Protein AF-0000000081659478 (afdb_homodimer)

Organism: Saccoglossus kowalevskii (NCBI:txid10224)

Radius of gyration: 20.83 Å; Cα contacts (8 Å, |Δi|>4): 575; chains: 2; bounding box: 52×58×47 Å

Nearest PDB structures (foldseek):
  4gzu-assembly2_B  TM=8.396E-01  e=1.305E-04  Mus musculus
  2dhj-assembly1_A  TM=7.326E-01  e=4.618E-05  Homo sapiens
  1rj2-assembly2_D  TM=6.449E-01  e=5.182E-05  Mus musculus
  2w2w-assembly11_K  TM=7.747E-01  e=3.687E-04  Homo sapiens
  1zc3-assembly2_B  TM=6.890E-01  e=1.104E-03  Rattus norvegicus

pLDDT: mean 83.47, std 17.73, range [28.27, 98.31]

Foldseek 3Di:
DDDPVVVVFVQQPPAAPDKDKKFKDDFPPPPVRGTAIWIWGHGAQKIFTAHADPVRHGPSPTTPDIDGLEPWDWADDPPDPDPLKIWTADPVGIMIIHAPDVVRSVVVSVCSVCRHPVNVVVVVVVVQVVVCVVVVDRCCPPPVVVVVVVVVVVVVVVVVVVD/DDDPVVVVFVQQPPAAPDKDKKFKDDFPPPPVRGTAIWIWGHGAQKIFTAHADPVRHGPSPTTPDIDGLEPWDWADDPPDPDPLKIWTADPVGIMIIHAPDVVRSVVVSVCSVCRHPVNVVVVVVVVQVVVCVVVVDRCCPPPVVVVVVVVVVVVVVVVVVVD

Sequence (326 aa):
MRYNEKELIRLAYQPPEIEGRLLHKQPGSKLREGYRERWCRLRGNFLFYFKTNELGKCNRLEPIGALLMERCRVQHEPRADKPFVFSVAYQDGKHYFVGASDQHCELWVKALRQASFESLRARFLLLQAKLKKLTGSDPLQCEEIQKIQKKHMEREKLLGADSMRYNEKELIRLAYQPPEIEGRLLHKQPGSKLREGYRERWCRLRGNFLFYFKTNELGKCNRLEPIGALLMERCRVQHEPRADKPFVFSVAYQDGKHYFVGASDQHCELWVKALRQASFESLRARFLLLQAKLKKLTGSDPLQCEEIQKIQKKHMEREKLLGADS

InterPro domains:
  IPR001849 Pleckstrin homology domain [PF00169] (17-116)
  IPR001849 Pleckstrin homology domain [PS50003] (15-117)
  IPR001849 Pleckstrin homology domain [SM00233] (16-119)
  IPR011993 PH-like domain superfamily [G3DSA:2.30.29.30] (13-124)
  IPR045188 PH domain 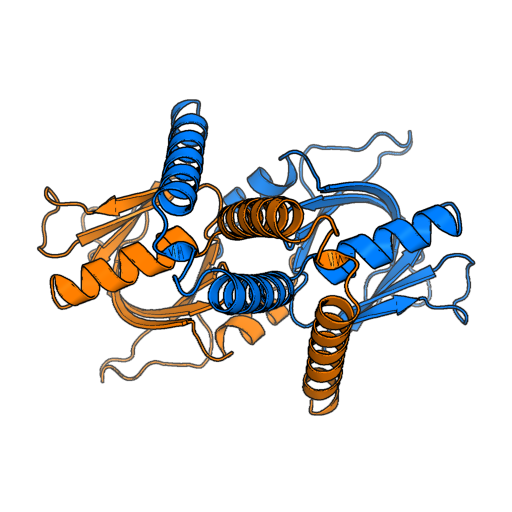containing protein Boi1/Boi2-like [PTHR22902] (2-121)

Solvent-accessible surface area (backbone atoms only — not comparable to full-atom values): 17495 Å² total; per-residue (Å²): 106,48,57,58,56,66,57,54,54,56,48,67,71,42,87,50,82,47,70,46,71,30,31,40,29,62,54,82,51,51,91,81,56,63,69,38,66,25,38,34,35,32,38,71,40,31,41,30,32,20,49,42,44,95,83,66,46,65,48,78,81,58,54,50,26,39,41,68,39,58,78,52,46,70,44,78,32,86,87,47,99,51,73,40,28,33,34,48,31,46,86,91,39,44,34,39,35,30,35,91,37,63,67,51,29,49,53,50,52,54,52,54,65,59,22,18,59,64,55,45,49,52,50,36,51,52,50,44,50,51,43,19,69,73,67,73,45,66,56,79,78,32,68,62,50,51,46,51,50,49,48,52,50,48,50,32,52,52,62,49,61,76,101,106,49,58,59,57,67,57,52,53,55,48,65,70,43,86,50,83,46,68,48,72,30,32,41,28,61,53,83,51,51,91,82,57,62,70,38,65,24,38,34,35,32,36,72,40,30,40,29,32,21,49,43,44,96,84,65,47,63,47,79,80,58,54,51,25,40,41,67,41,58,76,49,45,68,44,78,31,87,86,47,99,50,74,40,26,31,33,46,32,47,84,92,40,43,34,38,36,30,33,91,38,63,68,51,28,49,52,51,51,55,51,55,65,59,22,17,58,64,54,46,50,51,47,35,52,52,50,45,50,50,43,18,69,72,68,73,46,64,56,79,77,33,68,63,50,53,46,52,49,47,47,51,50,47,49,36,51,52,61,53,61,75,100

Structure (mmCIF, N/CA/C/O backbone):
data_AF-0000000081659478-model_v1
#
loop_
_entity.id
_entity.type
_entity.pdbx_description
1 polymer 'Pleckstrin homology domain-containing family J member 1-like'
#
loop_
_atom_site.group_PDB
_atom_site.id
_atom_site.type_symbol
_atom_site.label_atom_id
_atom_site.label_alt_id
_atom_site.label_comp_id
_atom_s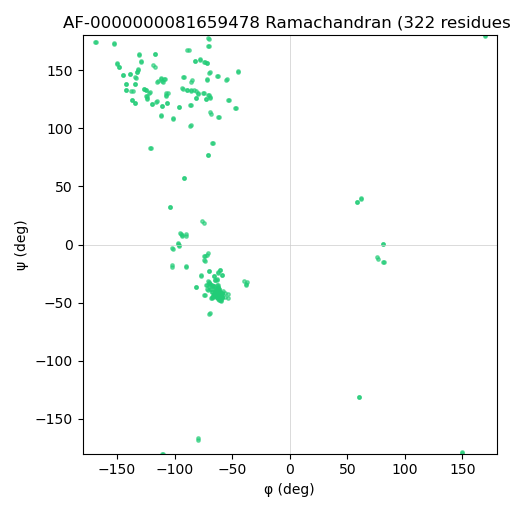ite.label_asym_id
_atom_site.label_entity_id
_atom_site.label_seq_id
_atom_site.pdbx_PDB_ins_code
_atom_site.Cartn_x
_atom_site.Cartn_y
_atom_site.Cartn_z
_atom_site.occupancy
_atom_site.B_iso_or_equiv
_atom_site.auth_seq_id
_atom_site.auth_comp_id
_atom_site.auth_asym_id
_atom_site.auth_atom_id
_atom_site.pdbx_PDB_model_num
ATOM 1 N N . MET A 1 1 ? 15.359 7.613 -2.162 1 86.06 1 MET A N 1
ATOM 2 C CA . MET A 1 1 ? 14.094 7.934 -1.495 1 86.06 1 MET A CA 1
ATOM 3 C C . MET A 1 1 ? 14.016 7.254 -0.134 1 86.06 1 MET A C 1
ATOM 5 O O . MET A 1 1 ? 14.289 6.059 -0.015 1 86.06 1 MET A O 1
ATOM 9 N N . ARG A 1 2 ? 13.852 8.062 0.867 1 89 2 ARG A N 1
ATOM 10 C CA . ARG A 1 2 ? 13.68 7.52 2.209 1 89 2 ARG A CA 1
ATOM 11 C C . ARG A 1 2 ? 12.336 6.801 2.334 1 89 2 ARG A C 1
ATOM 13 O O . ARG A 1 2 ? 11.312 7.293 1.846 1 89 2 ARG A O 1
ATOM 20 N N . TYR A 1 3 ? 12.367 5.547 2.789 1 88.69 3 TYR A N 1
ATOM 21 C CA . TYR A 1 3 ? 11.18 4.711 2.924 1 88.69 3 TYR A CA 1
ATOM 22 C C . TYR A 1 3 ? 11.203 3.932 4.234 1 88.69 3 TYR A C 1
ATOM 24 O O . TYR A 1 3 ? 12.258 3.434 4.648 1 88.69 3 TYR A O 1
ATOM 32 N N . ASN A 1 4 ? 10.133 3.975 4.898 1 89.56 4 ASN A N 1
ATOM 33 C CA . ASN A 1 4 ? 10.086 3.24 6.156 1 89.56 4 ASN A CA 1
ATOM 34 C C . ASN A 1 4 ? 10.047 1.731 5.926 1 89.56 4 ASN A C 1
ATOM 36 O O . ASN A 1 4 ? 9.047 1.08 6.23 1 89.56 4 ASN A O 1
ATOM 40 N N . GLU A 1 5 ? 11.18 1.181 5.609 1 88.94 5 GLU A N 1
ATOM 41 C CA . GLU A 1 5 ? 11.328 -0.226 5.246 1 88.94 5 GLU A CA 1
ATOM 42 C C . GLU A 1 5 ? 10.992 -1.138 6.422 1 88.94 5 GLU A C 1
ATOM 44 O O . GLU A 1 5 ? 10.484 -2.244 6.23 1 88.94 5 GLU A O 1
ATOM 49 N N . LYS A 1 6 ? 11.234 -0.644 7.57 1 90.31 6 LYS A N 1
ATOM 50 C CA . LYS A 1 6 ? 10.938 -1.449 8.75 1 90.31 6 LYS A CA 1
ATOM 51 C C . LYS A 1 6 ? 9.445 -1.757 8.844 1 90.31 6 LYS A C 1
ATOM 53 O O . LYS A 1 6 ? 9.062 -2.857 9.25 1 90.31 6 LYS A O 1
ATOM 58 N N . GLU A 1 7 ? 8.648 -0.814 8.461 1 90.25 7 GLU A N 1
ATOM 59 C CA . GLU A 1 7 ? 7.203 -1.025 8.477 1 90.25 7 GLU A CA 1
ATOM 60 C C . GLU A 1 7 ? 6.785 -2.066 7.441 1 90.25 7 GLU A C 1
ATOM 62 O O . GLU A 1 7 ? 5.852 -2.838 7.668 1 90.25 7 GLU A O 1
ATOM 67 N N . LEU A 1 8 ? 7.488 -2.055 6.355 1 91.44 8 LEU A N 1
ATOM 68 C CA . LEU A 1 8 ? 7.215 -3.049 5.324 1 91.44 8 LEU A CA 1
ATOM 69 C C . LEU A 1 8 ? 7.539 -4.453 5.824 1 91.44 8 LEU A C 1
ATOM 71 O O . LEU A 1 8 ? 6.781 -5.395 5.574 1 91.44 8 LEU A O 1
ATOM 75 N N . ILE A 1 9 ? 8.625 -4.496 6.492 1 92.38 9 ILE A N 1
ATOM 76 C CA . ILE A 1 9 ? 9.039 -5.785 7.027 1 92.38 9 ILE A CA 1
ATOM 77 C C . ILE A 1 9 ? 8.016 -6.27 8.055 1 92.38 9 ILE A C 1
ATOM 79 O O . ILE A 1 9 ? 7.648 -7.445 8.07 1 92.38 9 ILE A O 1
ATOM 83 N N . ARG A 1 10 ? 7.586 -5.367 8.859 1 92.69 10 ARG A N 1
ATOM 84 C CA . ARG A 1 10 ? 6.574 -5.723 9.844 1 92.69 10 ARG A CA 1
ATOM 85 C C . ARG A 1 10 ? 5.289 -6.195 9.172 1 92.69 10 ARG A C 1
ATOM 87 O O . ARG A 1 10 ? 4.621 -7.105 9.672 1 92.69 10 ARG A O 1
ATOM 94 N N . LEU A 1 11 ? 4.977 -5.57 8.117 1 93.12 11 LEU A N 1
ATOM 95 C CA . LEU A 1 11 ? 3.793 -5.965 7.359 1 93.12 11 LEU A CA 1
ATOM 96 C C . LEU A 1 11 ? 3.945 -7.379 6.816 1 93.12 11 LEU A C 1
ATOM 98 O O . LEU A 1 11 ? 2.982 -8.148 6.801 1 93.12 11 LEU A O 1
ATOM 102 N N . ALA A 1 12 ? 5.141 -7.707 6.395 1 93.94 12 ALA A N 1
ATOM 103 C CA . ALA A 1 12 ? 5.43 -9.008 5.793 1 93.94 12 ALA A CA 1
ATOM 104 C C . ALA A 1 12 ? 5.148 -10.141 6.773 1 93.94 12 ALA A C 1
ATOM 106 O O . ALA A 1 12 ? 4.871 -11.266 6.363 1 93.94 12 ALA A O 1
ATOM 107 N N . TYR A 1 13 ? 5.141 -9.82 8.031 1 92.94 13 TYR A N 1
ATOM 108 C CA . TYR A 1 13 ? 5 -10.875 9.039 1 92.94 13 TYR A CA 1
ATOM 109 C C . TYR A 1 13 ? 3.578 -10.922 9.578 1 92.94 13 TYR A C 1
ATOM 111 O O . TYR A 1 13 ? 3.258 -11.766 10.422 1 92.94 13 TYR A O 1
ATOM 119 N N . GLN A 1 14 ? 2.803 -10.008 9.117 1 91.56 14 GLN A N 1
ATOM 120 C CA . GLN A 1 14 ? 1.387 -10.078 9.461 1 91.56 14 GLN A CA 1
ATOM 121 C C . GLN A 1 14 ? 0.7 -11.219 8.719 1 91.56 14 GLN A C 1
ATOM 123 O O . GLN A 1 14 ? 1.198 -11.695 7.699 1 91.56 14 GLN A O 1
ATOM 128 N N . PRO A 1 15 ? -0.397 -11.711 9.25 1 93.56 15 PRO A N 1
ATOM 129 C CA . PRO A 1 15 ? -1.118 -12.781 8.555 1 93.56 15 PRO A CA 1
ATOM 130 C C . PRO A 1 15 ? -1.45 -12.438 7.109 1 93.56 15 PRO A C 1
ATOM 132 O O . PRO A 1 15 ? -2.088 -11.414 6.844 1 93.56 15 PRO A O 1
ATOM 135 N N . PRO A 1 16 ? -1.026 -13.258 6.242 1 95.56 16 PRO A N 1
ATOM 136 C CA . PRO A 1 16 ? -1.198 -12.953 4.82 1 95.56 16 PRO A CA 1
ATOM 137 C C . PRO A 1 16 ? -2.584 -13.32 4.301 1 95.56 16 PRO A C 1
ATOM 139 O O . PRO A 1 16 ? -3.305 -14.086 4.945 1 95.56 16 PRO A O 1
ATOM 142 N N . GLU A 1 17 ? -2.961 -12.695 3.23 1 94.38 17 GLU A N 1
ATOM 143 C CA . GLU A 1 17 ? -4.148 -13.125 2.5 1 94.38 17 GLU A CA 1
ATOM 144 C C . GLU A 1 17 ? -3.941 -14.492 1.866 1 94.38 17 GLU A C 1
ATOM 146 O O . GLU A 1 17 ? -4.848 -15.328 1.867 1 94.38 17 GLU A O 1
ATOM 151 N N . ILE A 1 18 ? -2.824 -14.672 1.257 1 96.94 18 ILE A N 1
ATOM 152 C CA . ILE A 1 18 ? -2.395 -15.945 0.688 1 96.94 18 ILE A CA 1
ATOM 153 C C . ILE A 1 18 ? -0.884 -16.094 0.847 1 96.94 18 ILE A C 1
ATOM 155 O O . ILE A 1 18 ? -0.15 -15.109 0.841 1 96.94 18 ILE A O 1
ATOM 159 N N . GLU A 1 19 ? -0.45 -17.297 1.053 1 96.56 19 GLU A N 1
ATOM 160 C CA . GLU A 1 19 ? 0.982 -17.562 1.116 1 96.56 19 GLU A CA 1
ATOM 161 C C . GLU A 1 19 ? 1.298 -18.969 0.598 1 96.56 19 GLU A C 1
ATOM 163 O O . GLU A 1 19 ? 0.425 -19.844 0.57 1 96.56 19 GLU A O 1
ATOM 168 N N . GLY A 1 20 ? 2.473 -19.094 0.101 1 95.44 20 GLY A N 1
ATOM 169 C CA . GLY A 1 20 ? 2.887 -20.391 -0.398 1 95.44 20 GLY A CA 1
ATOM 170 C C . GLY A 1 20 ? 4.184 -20.344 -1.18 1 95.44 20 GLY A C 1
ATOM 171 O O . GLY A 1 20 ? 4.766 -19.281 -1.366 1 95.44 20 GLY A O 1
ATOM 172 N N . ARG A 1 21 ? 4.566 -21.531 -1.637 1 94.88 21 ARG A N 1
ATOM 173 C CA . ARG A 1 21 ? 5.801 -21.703 -2.395 1 94.88 21 ARG A CA 1
ATOM 174 C C . ARG A 1 21 ? 5.574 -21.422 -3.877 1 94.88 21 ARG A C 1
ATOM 176 O O . ARG A 1 21 ? 4.617 -21.938 -4.469 1 94.88 21 ARG A O 1
ATOM 183 N N . LEU A 1 22 ? 6.453 -20.641 -4.43 1 96.75 22 LEU A N 1
ATOM 184 C CA . LEU A 1 22 ? 6.449 -20.375 -5.863 1 96.75 22 LEU A CA 1
ATOM 185 C C . LEU A 1 22 ? 7.867 -20.375 -6.422 1 96.75 22 LEU A C 1
ATOM 187 O O . LEU A 1 22 ? 8.812 -20.016 -5.715 1 96.75 22 LEU A O 1
ATOM 191 N N . LEU A 1 23 ? 7.992 -20.797 -7.602 1 95.94 23 LEU A N 1
ATOM 192 C CA . LEU A 1 23 ? 9.219 -20.5 -8.328 1 95.94 23 LEU A CA 1
ATOM 193 C C . LEU A 1 23 ? 9.195 -19.078 -8.891 1 95.94 23 LEU A C 1
ATOM 195 O O . LEU A 1 23 ? 8.188 -18.656 -9.469 1 95.94 23 LEU A O 1
ATOM 199 N N . HIS A 1 24 ? 10.219 -18.344 -8.641 1 96.12 24 HIS A N 1
ATOM 200 C CA . HIS A 1 24 ? 10.258 -16.938 -8.984 1 96.12 24 HIS A CA 1
ATOM 201 C C . HIS A 1 24 ? 11.453 -16.609 -9.875 1 96.12 24 HIS A C 1
ATOM 203 O O . HIS A 1 24 ? 12.578 -17 -9.57 1 96.12 24 HIS A O 1
ATOM 209 N N . LYS A 1 25 ? 11.148 -15.961 -10.992 1 95 25 LYS A N 1
ATOM 210 C CA . LYS A 1 25 ? 12.188 -15.469 -11.891 1 95 25 LYS A CA 1
ATOM 211 C C . LYS A 1 25 ? 12.109 -13.945 -12.031 1 95 25 LYS A C 1
ATOM 213 O O . LYS A 1 25 ? 11.07 -13.406 -12.414 1 95 25 LYS A O 1
ATOM 218 N N . GLN A 1 26 ? 13.156 -13.219 -11.695 1 91.12 26 GLN A N 1
ATOM 219 C CA . GLN A 1 26 ? 13.219 -11.758 -11.719 1 91.12 26 GLN A CA 1
ATOM 220 C C . GLN A 1 26 ? 13.422 -11.242 -13.141 1 91.12 26 GLN A C 1
ATOM 222 O O . GLN A 1 26 ? 13.906 -11.969 -14.008 1 91.12 26 GLN A O 1
ATOM 227 N N . PRO A 1 27 ? 13.039 -9.961 -13.25 1 87.94 27 PRO A N 1
ATOM 228 C CA . PRO A 1 27 ? 13.281 -9.352 -14.562 1 87.94 27 PRO A CA 1
ATOM 229 C C . PRO A 1 27 ? 14.766 -9.289 -14.922 1 87.94 27 PRO A C 1
ATOM 231 O O . PRO A 1 27 ? 15.602 -9.023 -14.055 1 87.94 27 PRO A O 1
ATOM 234 N N . GLY A 1 28 ? 15.047 -9.445 -16.156 1 78.12 28 GLY A N 1
ATOM 235 C CA . GLY A 1 28 ? 16.406 -9.289 -16.641 1 78.12 28 GLY A CA 1
ATOM 236 C C . GLY A 1 28 ? 17.297 -10.477 -16.328 1 78.12 28 GLY A C 1
ATOM 237 O O . GLY A 1 28 ? 18.5 -10.422 -16.531 1 78.12 28 GLY A O 1
ATOM 238 N N . SER A 1 29 ? 16.812 -11.32 -15.484 1 72.44 29 SER A N 1
ATOM 239 C CA . SER A 1 29 ? 17.625 -12.484 -15.164 1 72.44 29 SER A CA 1
ATOM 240 C C . SER A 1 29 ? 18.172 -13.141 -16.422 1 72.44 29 SER A C 1
ATOM 242 O O . SER A 1 29 ? 17.484 -13.234 -17.438 1 72.44 29 SER A O 1
ATOM 244 N N . LYS A 1 30 ? 19.609 -13.07 -16.406 1 59.47 30 LYS A N 1
ATOM 245 C CA . LYS A 1 30 ? 20.297 -13.703 -17.531 1 59.47 30 LYS A CA 1
ATOM 246 C C . LYS A 1 30 ? 19.703 -15.078 -17.828 1 59.47 30 LYS A C 1
ATOM 248 O O . LYS A 1 30 ? 19.109 -15.711 -16.953 1 59.47 30 LYS A O 1
ATOM 253 N N . LEU A 1 31 ? 19.797 -15.383 -19.109 1 52.47 31 LEU A N 1
ATOM 254 C CA . LEU A 1 31 ? 19.328 -16.641 -19.703 1 52.47 31 LEU A CA 1
ATOM 255 C C . LEU A 1 31 ? 19.609 -17.797 -18.75 1 52.47 31 LEU A C 1
ATOM 257 O O . LEU A 1 31 ? 18.781 -18.719 -18.641 1 52.47 31 LEU A O 1
ATOM 261 N N . ARG A 1 32 ? 20.703 -17.656 -18.078 1 53.34 32 ARG A N 1
ATOM 262 C CA . ARG A 1 32 ? 21.125 -18.828 -17.328 1 53.34 32 ARG A CA 1
ATOM 263 C C . ARG A 1 32 ? 20.531 -18.812 -15.914 1 53.34 32 ARG A C 1
ATOM 265 O O . ARG A 1 32 ? 20.516 -19.844 -15.234 1 53.34 32 ARG A O 1
ATOM 272 N N . GLU A 1 33 ? 20.109 -17.594 -15.5 1 64.75 33 GLU A N 1
ATOM 273 C CA . GLU A 1 33 ? 19.562 -17.531 -14.141 1 64.75 33 GLU A CA 1
ATOM 274 C C . GLU A 1 33 ? 18.078 -17.875 -14.117 1 64.75 33 GLU A C 1
ATOM 276 O O . GLU A 1 33 ? 17.281 -17.281 -14.844 1 64.75 33 GLU A O 1
ATOM 281 N N . GLY A 1 34 ? 17.719 -19.156 -13.672 1 81.38 34 GLY A N 1
ATOM 282 C CA . GLY A 1 34 ? 16.438 -19.844 -13.695 1 81.38 34 GLY A CA 1
ATOM 283 C C . GLY A 1 34 ? 15.5 -19.422 -12.578 1 81.38 34 GLY A C 1
ATOM 284 O O . GLY A 1 34 ? 15.68 -18.344 -11.992 1 81.38 34 GLY A O 1
ATOM 285 N N . TYR A 1 35 ? 14.539 -20.141 -12.453 1 91.75 35 TYR A N 1
ATOM 286 C CA . TYR A 1 35 ? 13.531 -20.047 -11.406 1 91.75 35 TYR A CA 1
ATOM 287 C C . TYR A 1 35 ? 14.109 -20.453 -10.055 1 91.75 35 TYR A C 1
ATOM 289 O O . TYR A 1 35 ? 14.867 -21.406 -9.961 1 91.75 35 TYR A O 1
ATOM 297 N N . ARG A 1 36 ? 13.898 -19.578 -9.094 1 91.88 36 ARG A N 1
ATOM 298 C CA . ARG A 1 36 ? 14.273 -19.891 -7.719 1 91.88 36 ARG A CA 1
ATOM 299 C C . ARG A 1 36 ? 13.039 -20.062 -6.844 1 91.88 36 ARG A C 1
ATOM 301 O O . ARG A 1 36 ? 12.07 -19.297 -6.965 1 91.88 36 ARG A O 1
ATOM 308 N N . GLU A 1 37 ? 13.156 -20.984 -5.977 1 93.81 37 GLU A N 1
ATOM 309 C CA . GLU A 1 37 ? 12.039 -21.219 -5.066 1 93.81 37 GLU A CA 1
ATOM 310 C C . GLU A 1 37 ? 11.961 -20.125 -3.998 1 93.81 37 GLU A C 1
ATOM 312 O O . GLU A 1 37 ? 12.961 -19.844 -3.334 1 93.81 37 GLU A O 1
ATOM 317 N N . ARG A 1 38 ? 10.82 -19.609 -3.85 1 94.75 38 ARG A N 1
ATOM 318 C CA . ARG A 1 38 ? 10.57 -18.562 -2.863 1 94.75 38 ARG A CA 1
ATOM 319 C C . ARG A 1 38 ? 9.297 -18.844 -2.074 1 94.75 38 ARG A C 1
ATOM 321 O O . ARG A 1 38 ? 8.352 -19.438 -2.602 1 94.75 38 ARG A O 1
ATOM 328 N N . TRP A 1 39 ? 9.344 -18.5 -0.859 1 95.62 39 TRP A N 1
ATOM 329 C CA . TRP A 1 39 ? 8.109 -18.422 -0.098 1 95.62 39 TRP A CA 1
ATOM 330 C C . TRP A 1 39 ? 7.461 -17.047 -0.256 1 95.62 39 TRP A C 1
ATOM 332 O O . TRP A 1 39 ? 8.07 -16.031 0.073 1 95.62 39 TRP A O 1
ATOM 342 N N . CYS A 1 40 ? 6.277 -17.047 -0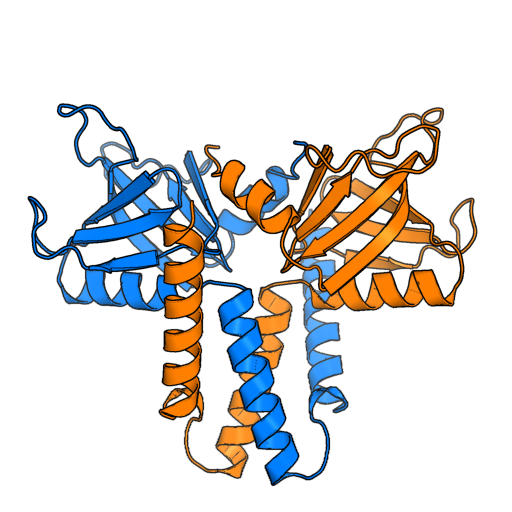.765 1 97.12 40 CYS A N 1
ATOM 343 C CA . CYS A 1 40 ? 5.609 -15.797 -1.093 1 97.12 40 CYS A CA 1
ATOM 344 C C . CYS A 1 40 ? 4.434 -15.547 -0.155 1 97.12 40 CYS A C 1
ATOM 346 O O . CYS A 1 40 ? 3.705 -16.469 0.197 1 97.12 40 CYS A O 1
ATOM 348 N N . ARG A 1 41 ? 4.297 -14.273 0.221 1 96.94 41 ARG A N 1
ATOM 349 C CA . ARG A 1 41 ? 3.221 -13.828 1.101 1 96.94 41 ARG A CA 1
ATOM 350 C C . ARG A 1 41 ? 2.57 -12.555 0.575 1 96.94 41 ARG A C 1
ATOM 352 O O . ARG A 1 41 ? 3.25 -11.547 0.36 1 96.94 41 ARG A O 1
ATOM 359 N N . LEU A 1 42 ? 1.325 -12.695 0.371 1 97.94 42 LEU A N 1
ATOM 360 C CA . LEU A 1 42 ? 0.573 -11.516 -0.036 1 97.94 42 LEU A CA 1
ATOM 361 C C . LEU A 1 42 ? -0.103 -10.859 1.165 1 97.94 42 LEU A C 1
ATOM 363 O O . LEU A 1 42 ? -0.902 -11.5 1.855 1 97.94 42 LEU A O 1
ATOM 367 N N . ARG A 1 43 ? 0.258 -9.633 1.432 1 96.06 43 ARG A N 1
ATOM 368 C CA . ARG A 1 43 ? -0.357 -8.844 2.494 1 96.06 43 ARG A CA 1
ATOM 369 C C . ARG A 1 43 ? -0.617 -7.414 2.031 1 96.06 43 ARG A C 1
ATOM 371 O O . ARG A 1 43 ? 0.316 -6.695 1.664 1 96.06 43 ARG A O 1
ATOM 378 N N . GLY A 1 44 ? -1.925 -7.07 2.172 1 94.88 44 GLY A N 1
ATOM 379 C CA . GLY A 1 44 ? -2.277 -5.785 1.591 1 94.88 44 GLY A CA 1
ATOM 380 C C . GLY A 1 44 ? -2.018 -5.715 0.097 1 94.88 44 GLY A C 1
ATOM 381 O O . GLY A 1 44 ? -2.471 -6.578 -0.658 1 94.88 44 GLY A O 1
ATOM 382 N N . ASN A 1 45 ? -1.373 -4.648 -0.246 1 96.81 45 ASN A N 1
ATOM 383 C CA . ASN A 1 45 ? -1.016 -4.5 -1.652 1 96.81 45 ASN A CA 1
ATOM 384 C C . ASN A 1 45 ? 0.462 -4.797 -1.892 1 96.81 45 ASN A C 1
ATOM 386 O O . ASN A 1 45 ? 1.082 -4.215 -2.781 1 96.81 45 ASN A O 1
ATOM 390 N N . PHE A 1 46 ? 1.007 -5.75 -1.052 1 97.31 46 PHE A N 1
ATOM 391 C CA . PHE A 1 46 ? 2.404 -6.137 -1.204 1 97.31 46 PHE A CA 1
ATOM 392 C C . PHE A 1 46 ? 2.535 -7.648 -1.34 1 97.31 46 PHE A C 1
ATOM 394 O O . PHE A 1 46 ? 1.927 -8.398 -0.575 1 97.31 46 PHE A O 1
ATOM 401 N N . LEU A 1 47 ? 3.326 -8.023 -2.311 1 98 47 LEU A N 1
ATOM 402 C CA . LEU A 1 47 ? 3.779 -9.406 -2.404 1 98 47 LEU A CA 1
ATOM 403 C C . LEU A 1 47 ? 5.203 -9.555 -1.879 1 98 47 LEU A C 1
ATOM 405 O O . LEU A 1 47 ? 6.156 -9.094 -2.516 1 98 47 LEU A O 1
ATOM 409 N N . PHE A 1 48 ? 5.355 -10.172 -0.737 1 97.25 48 PHE A N 1
ATOM 410 C CA . PHE A 1 48 ? 6.672 -10.422 -0.161 1 97.25 48 PHE A CA 1
ATOM 411 C C . PHE A 1 48 ? 7.195 -11.789 -0.585 1 97.25 48 PHE A C 1
ATOM 413 O O . PHE A 1 48 ? 6.426 -12.734 -0.732 1 97.25 48 PHE A O 1
ATOM 420 N N . TYR A 1 49 ? 8.5 -11.875 -0.799 1 96.56 49 TYR A N 1
ATOM 421 C CA . TYR A 1 49 ? 9.078 -13.18 -1.103 1 96.56 49 TYR A CA 1
ATOM 422 C C . TYR A 1 49 ? 10.344 -13.414 -0.293 1 96.56 49 TYR A C 1
ATOM 424 O O . TYR A 1 49 ? 11.133 -12.492 -0.079 1 96.56 49 TYR A O 1
ATOM 432 N N . PHE A 1 50 ? 10.508 -14.641 0.227 1 95.12 50 PHE A N 1
ATOM 433 C CA . PHE A 1 50 ? 11.57 -15.055 1.139 1 95.12 50 PHE A CA 1
ATOM 434 C C . PHE A 1 50 ? 12.422 -16.156 0.511 1 95.12 50 PHE A C 1
ATOM 436 O O . PHE A 1 50 ? 11.953 -16.891 -0.361 1 95.12 50 PHE A O 1
ATOM 443 N N . LYS A 1 51 ? 13.586 -16.156 1.012 1 91.69 51 LYS A N 1
ATOM 444 C CA . LYS A 1 51 ? 14.438 -17.266 0.627 1 91.69 51 LYS A CA 1
ATOM 445 C C . LYS A 1 51 ? 13.977 -18.562 1.297 1 91.69 51 LYS A C 1
ATOM 447 O O . LYS A 1 51 ? 13.484 -18.547 2.428 1 91.69 51 LYS A O 1
ATOM 452 N N . THR A 1 52 ? 14.078 -19.594 0.565 1 87.62 52 THR A N 1
ATOM 453 C CA . THR A 1 52 ? 13.836 -20.906 1.136 1 87.62 52 THR A CA 1
ATOM 454 C C . THR A 1 52 ? 15.141 -21.672 1.3 1 87.62 52 THR A C 1
ATOM 456 O O . THR A 1 52 ? 16.078 -21.484 0.531 1 87.62 52 THR A O 1
ATOM 459 N N . ASN A 1 53 ? 15.328 -22.203 2.48 1 78.25 53 ASN A N 1
ATOM 460 C CA . ASN A 1 53 ? 16.531 -23 2.658 1 78.25 53 ASN A CA 1
ATOM 461 C C . ASN A 1 53 ? 16.469 -24.312 1.882 1 78.25 53 ASN A C 1
ATOM 463 O O . ASN A 1 53 ? 15.469 -24.594 1.207 1 78.25 53 ASN A O 1
ATOM 467 N N . GLU A 1 54 ? 17.578 -25 1.987 1 73.25 54 GLU A N 1
ATOM 468 C CA . GLU A 1 54 ? 17.734 -26.234 1.227 1 73.25 54 GLU A CA 1
ATOM 469 C C . GLU A 1 54 ? 16.688 -27.266 1.641 1 73.25 54 GLU A C 1
ATOM 471 O O . GLU A 1 54 ? 16.344 -28.156 0.859 1 73.25 54 GLU A O 1
ATOM 476 N N . LEU A 1 55 ? 16.203 -27.109 2.816 1 73.62 55 LEU A N 1
ATOM 477 C CA . LEU A 1 55 ? 15.242 -28.078 3.311 1 73.62 55 LEU A CA 1
ATOM 478 C C . LEU A 1 55 ? 13.812 -27.625 3.031 1 73.62 55 LEU A C 1
ATOM 480 O O . LEU A 1 55 ? 12.852 -28.281 3.434 1 73.62 55 LEU A O 1
ATOM 484 N N . GLY A 1 56 ? 13.719 -26.578 2.285 1 66.75 56 GLY A N 1
ATOM 485 C CA . GLY A 1 56 ? 12.406 -26.078 1.925 1 66.75 56 GLY A CA 1
ATOM 486 C C . GLY A 1 56 ? 11.766 -25.234 3.021 1 66.75 56 GLY A C 1
ATOM 487 O O . GLY A 1 56 ? 10.609 -24.844 2.912 1 66.75 56 GLY A O 1
ATOM 488 N N . LYS A 1 57 ? 12.602 -25.156 4.082 1 72.19 57 LYS A N 1
ATOM 489 C CA . LYS A 1 57 ? 12.062 -24.359 5.188 1 72.19 57 LYS A CA 1
ATOM 490 C C . LYS A 1 57 ? 12.273 -22.875 4.953 1 72.19 57 LYS A C 1
ATOM 492 O O . LYS A 1 57 ? 13.344 -22.453 4.512 1 72.19 57 LYS A O 1
ATOM 497 N N . CYS A 1 58 ? 11.227 -22.141 5.016 1 66.69 58 CYS A N 1
ATOM 498 C CA . CYS A 1 58 ? 11.281 -20.688 4.812 1 66.69 58 CYS A CA 1
ATOM 499 C C . CYS A 1 58 ? 12.148 -20.016 5.871 1 66.69 58 CYS A C 1
ATOM 501 O O . CYS A 1 58 ? 12.031 -20.312 7.062 1 66.69 58 CYS A O 1
ATOM 503 N N . ASN A 1 59 ? 13.32 -19.531 5.379 1 66.25 59 ASN A N 1
ATOM 504 C CA . ASN A 1 59 ? 14.039 -18.656 6.293 1 66.25 59 ASN A CA 1
ATOM 505 C C . ASN A 1 59 ? 13.289 -17.344 6.527 1 66.25 59 ASN A C 1
ATOM 507 O O . ASN A 1 59 ? 13.32 -16.453 5.684 1 66.25 59 ASN A O 1
ATOM 511 N N . ARG A 1 60 ? 12.398 -17.375 7.516 1 62.34 60 ARG A N 1
ATOM 512 C CA . ARG A 1 60 ? 11.438 -16.297 7.75 1 62.34 60 ARG A CA 1
ATOM 513 C C . ARG A 1 60 ? 12.109 -15.102 8.414 1 62.34 60 ARG A C 1
ATOM 515 O O . ARG A 1 60 ? 11.438 -14.242 8.977 1 62.34 60 ARG A O 1
ATOM 522 N N . LEU A 1 61 ? 13.422 -15.008 8.305 1 72.75 61 LEU A N 1
ATOM 523 C CA . LEU A 1 61 ? 14.039 -13.906 9.039 1 72.75 61 LEU A CA 1
ATOM 524 C C . LEU A 1 61 ? 13.688 -12.57 8.398 1 72.75 61 LEU A C 1
ATOM 526 O O . LEU A 1 61 ? 13.102 -11.703 9.055 1 72.75 61 LEU A O 1
ATOM 530 N N . GLU A 1 62 ? 14.047 -12.344 7.102 1 87.25 62 GLU A N 1
ATOM 531 C CA . GLU A 1 62 ? 13.703 -11.102 6.402 1 87.25 62 GLU A CA 1
ATOM 532 C C . GLU A 1 62 ? 13.344 -11.375 4.945 1 87.25 62 GLU A C 1
ATOM 534 O O . GLU A 1 62 ? 13.992 -12.195 4.285 1 87.25 62 GLU A O 1
ATOM 539 N N . PRO A 1 63 ? 12.305 -10.812 4.57 1 94.38 63 PRO A N 1
ATOM 540 C CA . PRO A 1 63 ? 12.008 -10.961 3.143 1 94.38 63 PRO A CA 1
ATOM 541 C C . PRO A 1 63 ? 13.156 -10.5 2.252 1 94.38 63 PRO A C 1
ATOM 543 O O . PRO A 1 63 ? 13.844 -9.523 2.578 1 94.38 63 PRO A O 1
ATOM 546 N N . ILE A 1 64 ? 13.344 -11.234 1.19 1 93.12 64 ILE A N 1
ATOM 547 C CA . ILE A 1 64 ? 14.328 -10.852 0.188 1 93.12 64 ILE A CA 1
ATOM 548 C C . ILE A 1 64 ? 13.859 -9.594 -0.54 1 93.12 64 ILE A C 1
ATOM 550 O O . ILE A 1 64 ? 14.672 -8.742 -0.917 1 93.12 64 ILE A O 1
ATOM 554 N N . GLY A 1 65 ? 12.492 -9.578 -0.674 1 95.19 65 GLY A N 1
ATOM 555 C CA . GLY A 1 65 ? 11.938 -8.445 -1.403 1 95.19 65 GLY A CA 1
ATOM 556 C C . GLY A 1 65 ? 10.43 -8.336 -1.271 1 95.19 65 GLY A C 1
ATOM 557 O O . GLY A 1 65 ? 9.805 -9.133 -0.567 1 95.19 65 GLY A O 1
ATOM 558 N N . ALA A 1 66 ? 9.969 -7.227 -1.848 1 96.44 66 ALA A N 1
ATOM 559 C CA . ALA A 1 66 ? 8.539 -6.934 -1.895 1 96.44 66 ALA A CA 1
ATOM 560 C C . ALA A 1 66 ? 8.156 -6.277 -3.217 1 96.44 66 ALA A C 1
ATOM 562 O O . ALA A 1 66 ? 8.898 -5.438 -3.738 1 96.44 66 ALA A O 1
ATOM 563 N N . LEU A 1 67 ? 7.062 -6.711 -3.732 1 96.75 67 LEU A N 1
ATOM 564 C CA . LEU A 1 67 ? 6.5 -6.105 -4.934 1 96.75 67 LEU A CA 1
ATOM 565 C C . LEU A 1 67 ? 5.211 -5.355 -4.613 1 96.75 67 LEU A C 1
ATOM 567 O O . LEU A 1 67 ? 4.25 -5.945 -4.117 1 96.75 67 LEU A O 1
ATOM 571 N N . LEU A 1 68 ? 5.25 -4.113 -4.867 1 96.44 68 LEU A N 1
ATOM 572 C CA . LEU A 1 68 ? 4.027 -3.326 -4.742 1 96.44 68 LEU A CA 1
ATOM 573 C C . LEU A 1 68 ? 3.061 -3.643 -5.875 1 96.44 68 LEU A C 1
ATOM 575 O O . LEU A 1 68 ? 3.406 -3.492 -7.051 1 96.44 68 LEU A O 1
ATOM 579 N N . MET A 1 69 ? 1.862 -4.008 -5.477 1 96 69 MET A N 1
ATOM 580 C CA . MET A 1 69 ? 0.877 -4.441 -6.465 1 96 69 MET A CA 1
ATOM 581 C C . MET A 1 69 ? 0.019 -3.266 -6.926 1 96 69 MET A C 1
ATOM 583 O O . MET A 1 69 ? -1.199 -3.271 -6.738 1 96 69 MET A O 1
ATOM 587 N N . GLU A 1 70 ? 0.656 -2.271 -7.434 1 94.31 70 GLU A N 1
ATOM 588 C CA . GLU A 1 70 ? -0 -1.102 -8.008 1 94.31 70 GLU A CA 1
ATOM 589 C C . GLU A 1 70 ? 0.462 -0.86 -9.445 1 94.31 70 GLU A C 1
ATOM 591 O O . GLU A 1 70 ? 1.65 -0.985 -9.742 1 94.31 70 GLU A O 1
ATOM 596 N N . ARG A 1 71 ? -0.457 -0.632 -10.297 1 88.75 71 ARG A N 1
ATOM 597 C CA . ARG A 1 71 ? -0.184 -0.32 -11.695 1 88.75 71 ARG A CA 1
ATOM 598 C C . ARG A 1 71 ? 0.605 -1.441 -12.359 1 88.75 71 ARG A C 1
ATOM 600 O O . ARG A 1 71 ? 1.574 -1.185 -13.078 1 88.75 71 ARG A O 1
ATOM 607 N N . CYS A 1 72 ? 0.301 -2.551 -11.984 1 94.5 72 CYS A N 1
ATOM 608 C CA . CYS A 1 72 ? 0.926 -3.719 -12.594 1 94.5 72 CYS A CA 1
ATOM 609 C C . CYS A 1 72 ? -0.11 -4.586 -13.297 1 94.5 72 CYS A C 1
ATOM 611 O O . CYS A 1 72 ? -1.313 -4.375 -13.148 1 94.5 72 CYS A O 1
ATOM 613 N N . ARG A 1 73 ? 0.422 -5.445 -14.117 1 94.81 73 ARG A N 1
ATOM 614 C CA . ARG A 1 73 ? -0.42 -6.395 -14.836 1 94.81 73 ARG A CA 1
ATOM 615 C C . ARG A 1 73 ? -0.106 -7.828 -14.414 1 94.81 73 ARG A C 1
ATOM 617 O O . ARG A 1 73 ? 1.05 -8.258 -14.461 1 94.81 73 ARG A O 1
ATOM 624 N N . VAL A 1 74 ? -1.117 -8.492 -13.961 1 97.38 74 VAL A N 1
ATOM 625 C CA . VAL A 1 74 ? -0.979 -9.891 -13.57 1 97.38 74 VAL A CA 1
ATOM 626 C C . VAL A 1 74 ? -1.654 -10.789 -14.602 1 97.38 74 VAL A C 1
ATOM 628 O O . VAL A 1 74 ? -2.844 -10.633 -14.891 1 97.38 74 VAL A O 1
ATOM 631 N N . GLN A 1 75 ? -0.927 -11.633 -15.141 1 96.88 75 GLN A N 1
ATOM 632 C CA . GLN A 1 75 ? -1.544 -12.43 -16.188 1 96.88 75 GLN A CA 1
ATOM 633 C C . GLN A 1 75 ? -0.924 -13.82 -16.266 1 96.88 75 GLN A C 1
ATOM 635 O O . GLN A 1 75 ? 0.225 -14.016 -15.859 1 96.88 75 GLN A O 1
ATOM 640 N N . HIS A 1 76 ? -1.698 -14.727 -16.781 1 97.38 76 HIS A N 1
ATOM 641 C CA . HIS A 1 76 ? -1.185 -16.062 -17.094 1 97.38 76 HIS A CA 1
ATOM 642 C C . HIS A 1 76 ? -0.21 -16 -18.266 1 97.38 76 HIS A C 1
ATOM 644 O O . HIS A 1 76 ? -0.331 -15.148 -19.156 1 97.38 76 HIS A O 1
ATOM 650 N N . GLU A 1 77 ? 0.755 -16.922 -18.188 1 96.69 77 GLU A N 1
ATOM 651 C CA . GLU A 1 77 ? 1.714 -17.047 -19.281 1 96.69 77 GLU A CA 1
ATOM 652 C C . GLU A 1 77 ? 1.676 -18.453 -19.875 1 96.69 77 GLU A C 1
ATOM 654 O O . GLU A 1 77 ? 2.578 -19.266 -19.656 1 96.69 77 GLU A O 1
ATOM 659 N N . PRO A 1 78 ? 0.739 -18.719 -20.781 1 93.19 78 PRO A N 1
ATOM 660 C CA . PRO A 1 78 ? 0.581 -20.078 -21.328 1 93.19 78 PRO A CA 1
ATOM 661 C C . PRO A 1 78 ? 1.736 -20.484 -22.25 1 93.19 78 PRO A C 1
ATOM 663 O O . PRO A 1 78 ? 1.979 -21.672 -22.453 1 93.19 78 PRO A O 1
ATOM 666 N N . ARG A 1 79 ? 2.449 -19.469 -22.812 1 92.44 79 ARG A N 1
ATOM 667 C CA . ARG A 1 79 ? 3.512 -19.766 -23.766 1 92.44 79 ARG A CA 1
ATOM 668 C C . ARG A 1 79 ? 4.867 -19.828 -23.062 1 92.44 79 ARG A C 1
ATOM 670 O O . ARG A 1 79 ? 5.906 -19.891 -23.734 1 92.44 79 ARG A O 1
ATOM 677 N N . ALA A 1 80 ? 4.789 -19.797 -21.812 1 89.94 80 ALA A N 1
ATOM 678 C CA . ALA A 1 80 ? 6.043 -19.859 -21.062 1 89.94 80 ALA A CA 1
ATOM 679 C C . ALA A 1 80 ? 6.676 -21.234 -21.156 1 89.94 80 ALA A C 1
ATOM 681 O O . ALA A 1 80 ? 6.062 -22.172 -21.672 1 89.94 80 ALA A O 1
ATOM 682 N N . ASP A 1 81 ? 7.941 -21.375 -20.672 1 88.62 81 ASP A N 1
ATOM 683 C CA . ASP A 1 81 ? 8.766 -22.578 -20.766 1 88.62 81 ASP A CA 1
ATOM 684 C C . ASP A 1 81 ? 8.289 -23.641 -19.781 1 88.62 81 ASP A C 1
ATOM 686 O O . ASP A 1 81 ? 8.648 -24.812 -19.906 1 88.62 81 ASP A O 1
ATOM 690 N N . LYS A 1 82 ? 7.414 -23.281 -18.797 1 93.25 82 LYS A N 1
ATOM 691 C CA . LYS A 1 82 ? 6.891 -24.188 -17.766 1 93.25 82 LYS A CA 1
ATOM 692 C C . LYS A 1 82 ? 5.371 -24.109 -17.688 1 93.25 82 LYS A C 1
ATOM 694 O O . LYS A 1 82 ? 4.77 -23.125 -18.156 1 93.25 82 LYS A O 1
ATOM 699 N N . PRO A 1 83 ? 4.816 -25.203 -17.156 1 95.94 83 PRO A N 1
ATOM 700 C CA . PRO A 1 83 ? 3.377 -25.109 -16.906 1 95.94 83 PRO A CA 1
ATOM 701 C C . PRO A 1 83 ? 3.035 -24.219 -15.719 1 95.94 83 PRO A C 1
ATOM 703 O O . PRO A 1 83 ? 3.885 -24 -14.852 1 95.94 83 PRO A O 1
ATOM 706 N N . PHE A 1 84 ? 1.863 -23.688 -15.648 1 97.75 84 PHE A N 1
ATOM 707 C CA . PHE A 1 84 ? 1.287 -22.953 -14.531 1 97.75 84 PHE A CA 1
ATOM 708 C C . PHE A 1 84 ? 2.098 -21.688 -14.242 1 97.75 84 PHE A C 1
ATOM 710 O O . PHE A 1 84 ? 2.418 -21.406 -13.086 1 97.75 84 PHE A O 1
ATOM 717 N N . VAL A 1 85 ? 2.531 -21.031 -15.25 1 97.81 85 VAL A N 1
ATOM 718 C CA . VAL A 1 85 ? 3.316 -19.812 -15.133 1 97.81 85 VAL A CA 1
ATOM 719 C C . VAL A 1 85 ? 2.395 -18.594 -15.195 1 97.81 85 VAL A C 1
ATOM 721 O O . VAL A 1 85 ? 1.465 -18.547 -16 1 97.81 85 VAL A O 1
ATOM 724 N N . PHE A 1 86 ? 2.574 -17.641 -14.32 1 98.31 86 PHE A N 1
ATOM 725 C CA . PHE A 1 86 ? 1.963 -16.328 -14.406 1 98.31 86 PHE A CA 1
ATOM 726 C C . PHE A 1 86 ? 3.004 -15.234 -14.203 1 98.31 86 PHE A C 1
ATOM 728 O O . PHE A 1 86 ? 4.125 -15.508 -13.773 1 98.31 86 PHE A O 1
ATOM 735 N N . SER A 1 87 ? 2.668 -14.031 -14.578 1 97.81 87 SER A N 1
ATOM 736 C CA . SER A 1 87 ? 3.635 -12.945 -14.477 1 97.81 87 SER A CA 1
ATOM 737 C C . SER A 1 87 ? 3.018 -11.719 -13.812 1 97.81 87 SER A C 1
ATOM 739 O O . SER A 1 87 ? 1.796 -11.555 -13.812 1 97.81 87 SER A O 1
ATOM 741 N N . VAL A 1 88 ? 3.805 -10.977 -13.164 1 97.62 88 VAL A N 1
ATOM 742 C CA . VAL A 1 88 ? 3.537 -9.617 -12.703 1 97.62 88 VAL A CA 1
ATOM 743 C C . VAL A 1 88 ? 4.418 -8.633 -13.469 1 97.62 88 VAL A C 1
ATOM 745 O O . VAL A 1 88 ? 5.629 -8.57 -13.25 1 97.62 88 VAL A O 1
ATOM 748 N N . ALA A 1 89 ? 3.76 -7.879 -14.266 1 96.19 89 ALA A N 1
ATOM 749 C CA . ALA A 1 89 ? 4.504 -7.016 -15.18 1 96.19 89 ALA A CA 1
ATOM 750 C C . ALA A 1 89 ? 4.41 -5.555 -14.75 1 96.19 89 ALA A C 1
ATOM 752 O O . ALA A 1 89 ? 3.324 -5.062 -14.43 1 96.19 89 ALA A O 1
ATOM 753 N N . TYR A 1 90 ? 5.582 -4.984 -14.656 1 94.19 90 TYR A N 1
ATOM 754 C CA . TYR A 1 90 ? 5.688 -3.539 -14.484 1 94.19 90 TYR A CA 1
ATOM 755 C C . TYR A 1 90 ? 6.246 -2.875 -15.734 1 94.19 90 TYR A C 1
ATOM 757 O O . TYR A 1 90 ? 6.48 -3.543 -16.75 1 94.19 90 TYR A O 1
ATOM 765 N N . GLN A 1 91 ? 6.379 -1.586 -15.68 1 89.19 91 GLN A N 1
ATOM 766 C CA . GLN A 1 91 ? 6.938 -0.867 -16.828 1 89.19 91 GLN A CA 1
ATOM 767 C C . GLN A 1 91 ? 8.375 -1.29 -17.094 1 89.19 91 GLN A C 1
ATOM 769 O O . GLN A 1 91 ? 8.812 -1.347 -18.234 1 89.19 91 GLN A O 1
ATOM 774 N N . ASP A 1 92 ? 9.148 -1.688 -16.031 1 85.5 92 ASP A N 1
ATOM 775 C CA . ASP A 1 92 ? 10.578 -1.953 -16.141 1 85.5 92 ASP A CA 1
ATOM 776 C C . ASP A 1 92 ? 10.844 -3.443 -16.328 1 85.5 92 ASP A C 1
ATOM 778 O O . ASP A 1 92 ? 12 -3.873 -16.359 1 85.5 92 ASP A O 1
ATOM 782 N N . GLY A 1 93 ? 9.789 -4.18 -16.375 1 91.31 93 GLY A N 1
ATOM 783 C CA . GLY A 1 93 ? 10.023 -5.598 -16.594 1 91.31 93 GLY A CA 1
ATOM 784 C C . GLY A 1 93 ? 8.969 -6.484 -15.953 1 91.31 93 GLY A C 1
ATOM 785 O O . GLY A 1 93 ? 8.023 -5.992 -15.336 1 91.31 93 GLY A O 1
ATOM 786 N N . LYS A 1 94 ? 9.234 -7.844 -16.172 1 93.62 94 LYS A N 1
ATOM 787 C CA . LYS A 1 94 ? 8.25 -8.828 -15.734 1 93.62 94 LYS A CA 1
ATOM 788 C C . LYS A 1 94 ? 8.867 -9.828 -14.75 1 93.62 94 LYS A C 1
ATOM 790 O O . LYS A 1 94 ? 9.977 -10.32 -14.977 1 93.62 94 LYS A O 1
ATOM 795 N N . HIS A 1 95 ? 8.172 -9.992 -13.672 1 96 95 HIS A N 1
ATOM 796 C CA . HIS A 1 95 ? 8.445 -11.125 -12.797 1 96 95 HIS A CA 1
ATOM 797 C C . HIS A 1 95 ? 7.633 -12.352 -13.203 1 96 95 HIS A C 1
ATOM 799 O O . HIS A 1 95 ? 6.43 -12.25 -13.453 1 96 95 HIS A O 1
ATOM 805 N N . TYR A 1 96 ? 8.297 -13.445 -13.273 1 97.12 96 TYR A N 1
ATOM 806 C CA . TYR A 1 96 ? 7.598 -14.688 -13.586 1 97.12 96 TYR A CA 1
ATOM 807 C C . TYR A 1 96 ? 7.512 -15.586 -12.359 1 97.12 96 TYR A C 1
ATOM 809 O O . TYR A 1 96 ? 8.477 -15.703 -11.594 1 97.12 96 TYR A O 1
ATOM 817 N N . PHE A 1 97 ? 6.348 -16.25 -12.273 1 97.94 97 PHE A N 1
ATOM 818 C CA . PHE A 1 97 ? 6.102 -17.188 -11.18 1 97.94 97 PHE A CA 1
ATOM 819 C C . PHE A 1 97 ? 5.527 -18.5 -11.695 1 97.94 97 PHE A C 1
ATOM 821 O O . PHE A 1 97 ? 4.805 -18.5 -12.695 1 97.94 97 PHE A O 1
ATOM 828 N N . VAL A 1 98 ? 5.879 -19.531 -10.977 1 97.81 98 VAL A N 1
ATOM 829 C CA . VAL A 1 98 ? 5.355 -20.844 -11.328 1 97.81 98 VAL A CA 1
ATOM 830 C C . VAL A 1 98 ? 4.645 -21.469 -10.125 1 97.81 98 VAL A C 1
ATOM 832 O O . VAL A 1 98 ? 5.211 -21.547 -9.031 1 97.81 98 VAL A O 1
ATOM 835 N N . GLY A 1 99 ? 3.455 -21.828 -10.32 1 97.06 99 GLY A N 1
ATOM 836 C CA . GLY A 1 99 ? 2.695 -22.516 -9.289 1 97.06 99 GLY A CA 1
ATOM 837 C C . GLY A 1 99 ? 2.881 -24.031 -9.305 1 97.06 99 GLY A C 1
ATOM 838 O O . GLY A 1 99 ? 3.416 -24.578 -10.273 1 97.06 99 GLY A O 1
ATOM 839 N N . ALA A 1 100 ? 2.436 -24.719 -8.25 1 96.44 100 ALA A N 1
ATOM 840 C CA . ALA A 1 100 ? 2.551 -26.172 -8.133 1 96.44 100 ALA A CA 1
ATOM 841 C C . ALA A 1 100 ? 1.509 -26.875 -8.992 1 96.44 100 ALA A C 1
ATOM 843 O O . ALA A 1 100 ? 1.669 -28.047 -9.336 1 96.44 100 ALA A O 1
ATOM 844 N N . SER A 1 101 ? 0.391 -26.234 -9.266 1 97.38 101 SER A N 1
ATOM 845 C CA . SER A 1 101 ? -0.712 -26.75 -10.078 1 97.38 101 SER A CA 1
ATOM 846 C C . SER A 1 101 ? -1.483 -25.609 -10.742 1 97.38 101 SER A C 1
ATOM 848 O O . SER A 1 101 ? -1.242 -24.438 -10.445 1 97.38 101 SER A O 1
ATOM 850 N N . ASP A 1 102 ? -2.391 -25.953 -11.594 1 96.44 102 ASP A N 1
ATOM 851 C CA . ASP A 1 102 ? -3.246 -24.969 -12.25 1 96.44 102 ASP A CA 1
ATOM 852 C C . ASP A 1 102 ? -4.113 -24.234 -11.227 1 96.44 102 ASP A C 1
ATOM 854 O O . ASP A 1 102 ? -4.273 -23.016 -11.305 1 96.44 102 ASP A O 1
ATOM 858 N N . GLN A 1 103 ? -4.641 -24.953 -10.328 1 97.12 103 GLN A N 1
ATOM 859 C CA . GLN A 1 103 ? -5.473 -24.359 -9.281 1 97.12 103 GLN A CA 1
ATOM 860 C C . GLN A 1 103 ? -4.676 -23.375 -8.43 1 97.12 103 GLN A C 1
ATOM 862 O O . GLN A 1 103 ? -5.16 -22.297 -8.102 1 97.12 103 GLN A O 1
ATOM 867 N N . HIS A 1 104 ? -3.471 -23.781 -8.148 1 97.44 104 HIS A N 1
ATOM 868 C CA . HIS A 1 104 ? -2.574 -22.938 -7.363 1 97.44 104 HIS A CA 1
ATOM 869 C C . HIS A 1 104 ? -2.258 -21.641 -8.102 1 97.44 104 HIS A C 1
ATOM 871 O O . HIS A 1 104 ? -2.311 -20.547 -7.516 1 97.44 104 HIS A O 1
ATOM 877 N N . CYS A 1 105 ? -1.979 -21.812 -9.305 1 97.56 105 CYS A N 1
ATOM 878 C CA . CYS A 1 105 ? -1.69 -20.672 -10.164 1 97.56 105 CYS A CA 1
ATOM 879 C C . CYS A 1 105 ? -2.889 -19.734 -10.242 1 97.56 105 CYS A C 1
ATOM 881 O O . CYS A 1 105 ? -2.74 -18.516 -10.094 1 97.56 105 CYS A O 1
ATOM 883 N N . GLU A 1 106 ? -3.998 -20.25 -10.383 1 97.12 106 GLU A N 1
ATOM 884 C CA . GLU A 1 106 ? -5.23 -19.469 -10.484 1 97.12 106 GLU A CA 1
ATOM 885 C C . GLU A 1 106 ? -5.516 -18.719 -9.188 1 97.12 106 GLU A C 1
ATOM 887 O O . GLU A 1 106 ? -5.93 -17.562 -9.219 1 97.12 106 GLU A O 1
ATOM 892 N N . LEU A 1 107 ? -5.293 -19.312 -8.133 1 96.81 107 LEU A N 1
ATOM 893 C CA . LEU A 1 107 ? -5.512 -18.703 -6.828 1 96.81 107 LEU A CA 1
ATOM 894 C C . LEU A 1 107 ? -4.621 -17.469 -6.648 1 96.81 107 LEU A C 1
ATOM 896 O O . LEU A 1 107 ? -5.09 -16.422 -6.211 1 96.81 107 LEU A O 1
ATOM 900 N N . TRP A 1 108 ? -3.373 -17.625 -7.047 1 98.19 108 TRP A N 1
ATOM 901 C CA . TRP A 1 108 ? -2.428 -16.531 -6.914 1 98.19 108 TRP A CA 1
ATOM 902 C C . TRP A 1 108 ? -2.791 -15.383 -7.859 1 98.19 108 TRP A C 1
ATOM 904 O O . TRP A 1 108 ? -2.812 -14.219 -7.453 1 98.19 108 TRP A O 1
ATOM 914 N N . VAL A 1 109 ? -3.064 -15.75 -9.047 1 97.75 109 VAL A N 1
ATOM 915 C CA . VAL A 1 109 ? -3.4 -14.727 -10.039 1 97.75 109 VAL A CA 1
ATOM 916 C C . VAL A 1 109 ? -4.617 -13.938 -9.57 1 97.75 109 VAL A C 1
ATOM 918 O O . VAL A 1 109 ? -4.621 -12.703 -9.617 1 97.75 109 VAL A O 1
ATOM 921 N N . LYS A 1 110 ? -5.602 -14.602 -9.094 1 94.5 110 LYS A N 1
ATOM 922 C CA . LYS A 1 110 ? -6.816 -13.953 -8.609 1 94.5 110 LYS A CA 1
ATOM 923 C C . LYS A 1 110 ? -6.52 -13.047 -7.422 1 94.5 110 LYS A C 1
ATOM 925 O O . LYS A 1 110 ? -6.961 -11.891 -7.391 1 94.5 110 LYS A O 1
ATOM 930 N N . ALA A 1 111 ? -5.789 -13.5 -6.488 1 96 111 ALA A N 1
ATOM 931 C CA . ALA A 1 111 ? -5.461 -12.742 -5.285 1 96 111 ALA A CA 1
ATOM 932 C C . ALA A 1 111 ? -4.641 -11.5 -5.625 1 96 111 ALA A C 1
ATOM 934 O O . ALA A 1 111 ? -4.906 -10.414 -5.113 1 96 111 ALA A O 1
ATOM 935 N N . LEU A 1 112 ? -3.711 -11.656 -6.535 1 97.38 112 LEU A N 1
ATOM 936 C CA . LEU A 1 112 ? -2.812 -10.555 -6.879 1 97.38 112 LEU A CA 1
ATOM 937 C C . LEU A 1 112 ? -3.547 -9.484 -7.676 1 97.38 112 LEU A C 1
ATOM 939 O O . LEU A 1 112 ? -3.275 -8.289 -7.516 1 97.38 112 LEU A O 1
ATOM 943 N N . ARG A 1 113 ? -4.434 -9.922 -8.453 1 92.56 113 ARG A N 1
ATOM 944 C CA . ARG A 1 113 ? -5.223 -8.984 -9.25 1 92.56 113 ARG A CA 1
ATOM 945 C C . ARG A 1 113 ? -6.094 -8.109 -8.352 1 92.56 113 ARG A C 1
ATOM 947 O O . ARG A 1 113 ? -6.367 -6.953 -8.68 1 92.56 113 ARG A O 1
ATOM 954 N N . GLN A 1 114 ? -6.422 -8.617 -7.258 1 90.62 114 GLN A N 1
ATOM 955 C CA . GLN A 1 114 ? -7.328 -7.922 -6.355 1 90.62 114 GLN A CA 1
ATOM 956 C C . GLN A 1 114 ? -6.559 -7.145 -5.293 1 90.62 114 GLN A C 1
ATOM 958 O O . GLN A 1 114 ? -7.152 -6.441 -4.477 1 90.62 114 GLN A O 1
ATOM 963 N N . ALA A 1 115 ? -5.219 -7.254 -5.367 1 94.06 115 ALA A N 1
ATOM 964 C CA . ALA A 1 115 ? -4.41 -6.758 -4.262 1 94.06 115 ALA A CA 1
ATOM 965 C C . ALA A 1 115 ? -4.039 -5.289 -4.465 1 94.06 115 ALA A C 1
ATOM 967 O O . ALA A 1 115 ? -3.404 -4.676 -3.602 1 94.06 115 ALA A O 1
ATOM 968 N N . SER A 1 116 ? -4.512 -4.586 -5.359 1 93.06 116 SER A N 1
ATOM 969 C CA . SER A 1 116 ? -4.176 -3.182 -5.578 1 93.06 116 SER A CA 1
ATOM 970 C C . SER A 1 116 ? -5.043 -2.266 -4.719 1 93.06 116 SER A C 1
ATOM 972 O O . SER A 1 116 ? -6.242 -2.51 -4.559 1 93.06 116 SER A O 1
ATOM 974 N N . PHE A 1 117 ? -4.461 -1.251 -4.18 1 94.31 117 PHE A N 1
ATOM 975 C CA . PHE A 1 117 ? -5.191 -0.273 -3.383 1 94.31 117 PHE A CA 1
ATOM 976 C C . PHE A 1 117 ? -6.27 0.407 -4.215 1 94.31 117 PHE A C 1
ATOM 978 O O . PHE A 1 117 ? -7.41 0.541 -3.773 1 94.31 117 PHE A O 1
ATOM 985 N N . GLU A 1 118 ? -5.93 0.74 -5.355 1 86.94 118 GLU A N 1
ATOM 986 C CA . GLU A 1 118 ? -6.844 1.449 -6.246 1 86.94 118 GLU A CA 1
ATOM 987 C C . GLU A 1 118 ? -8.008 0.555 -6.668 1 86.94 118 GLU A C 1
ATOM 989 O O . GLU A 1 118 ? -9.141 1.026 -6.812 1 86.94 118 GLU A O 1
ATOM 994 N N . SER A 1 119 ? -7.676 -0.647 -6.926 1 88.12 119 SER A N 1
ATOM 995 C CA . SER A 1 119 ? -8.742 -1.585 -7.27 1 88.12 119 SER A CA 1
ATOM 996 C C . SER A 1 119 ? -9.75 -1.719 -6.133 1 88.12 119 SER A C 1
ATOM 998 O O . SER A 1 119 ? -10.961 -1.72 -6.367 1 88.12 119 SER A O 1
ATOM 1000 N N . LEU A 1 120 ? -9.25 -1.889 -5.008 1 91.12 120 LEU A N 1
ATOM 1001 C CA . LEU A 1 120 ? -10.117 -1.995 -3.838 1 91.12 120 LEU A CA 1
ATOM 1002 C C . LEU A 1 120 ? -10.945 -0.73 -3.662 1 91.12 120 LEU A C 1
ATOM 1004 O O . LEU A 1 120 ? -12.148 -0.806 -3.383 1 91.12 120 LEU A O 1
ATOM 1008 N N . ARG A 1 121 ? -10.32 0.347 -3.805 1 89.06 121 ARG A N 1
ATOM 1009 C CA . ARG A 1 121 ? -11 1.628 -3.666 1 89.06 121 ARG A CA 1
ATOM 1010 C C . ARG A 1 121 ? -12.133 1.756 -4.676 1 89.06 121 ARG A C 1
ATOM 1012 O O . ARG A 1 121 ? -13.234 2.203 -4.336 1 89.06 121 ARG A O 1
ATOM 1019 N N . ALA A 1 122 ? -11.852 1.383 -5.832 1 86.19 122 ALA A N 1
ATOM 1020 C CA . ALA A 1 122 ? -12.875 1.436 -6.875 1 86.19 122 ALA A CA 1
ATOM 1021 C C . ALA A 1 122 ? -14.062 0.542 -6.527 1 86.19 122 ALA A C 1
ATOM 1023 O O . ALA A 1 122 ? -15.219 0.938 -6.695 1 86.19 122 ALA A O 1
ATOM 1024 N N . ARG A 1 123 ? -13.742 -0.601 -6.113 1 86.75 123 ARG A N 1
ATOM 1025 C CA . ARG A 1 123 ? -14.805 -1.521 -5.707 1 86.75 123 ARG A CA 1
ATOM 1026 C C . ARG A 1 123 ? -15.602 -0.957 -4.539 1 86.75 123 ARG A C 1
ATOM 1028 O O . ARG A 1 123 ? -16.828 -1.088 -4.496 1 86.75 123 ARG A O 1
ATOM 1035 N N . PHE A 1 124 ? -14.922 -0.37 -3.645 1 88.62 124 PHE A N 1
ATOM 1036 C CA . PHE A 1 124 ? -15.555 0.245 -2.486 1 88.62 124 PHE A CA 1
ATOM 1037 C C . PHE A 1 124 ? -16.531 1.338 -2.916 1 88.62 124 PHE A C 1
ATOM 1039 O O . PHE A 1 124 ? -17.672 1.389 -2.441 1 88.62 124 PHE A O 1
ATOM 1046 N N . LEU A 1 125 ? -16.062 2.143 -3.75 1 86.62 125 LEU A N 1
ATOM 1047 C CA . LEU A 1 125 ? -16.891 3.258 -4.203 1 86.62 125 LEU A CA 1
ATOM 1048 C C . LEU A 1 125 ? -18.125 2.756 -4.941 1 86.62 125 LEU A C 1
ATOM 1050 O O . LEU A 1 125 ? -19.219 3.322 -4.801 1 86.62 125 LEU A O 1
ATOM 1054 N N . LEU A 1 126 ? -18 1.785 -5.73 1 86.75 126 LEU A N 1
ATOM 1055 C CA . LEU A 1 126 ? -19.125 1.183 -6.438 1 86.75 126 LEU A CA 1
ATOM 1056 C C . LEU A 1 126 ? -20.156 0.632 -5.453 1 86.75 126 LEU A C 1
ATOM 1058 O O . LEU A 1 126 ? -21.359 0.852 -5.613 1 86.75 126 LEU A O 1
ATOM 1062 N N . LEU A 1 127 ? -19.703 -0.012 -4.488 1 88.12 127 LEU A N 1
ATOM 1063 C CA . LEU A 1 127 ? -20.594 -0.574 -3.479 1 88.12 127 LEU A CA 1
ATOM 1064 C C . LEU A 1 127 ? -21.297 0.533 -2.695 1 88.12 127 LEU A C 1
ATOM 1066 O O . LEU A 1 127 ? -22.484 0.426 -2.393 1 88.12 127 LEU A O 1
ATOM 1070 N N . GLN A 1 128 ? -20.516 1.466 -2.395 1 86.5 128 GLN A N 1
ATOM 1071 C CA . GLN A 1 128 ? -21.062 2.602 -1.671 1 86.5 128 GLN A CA 1
ATOM 1072 C C . GLN A 1 128 ? -22.188 3.264 -2.469 1 86.5 128 GLN A C 1
ATOM 1074 O O . GLN A 1 128 ? -23.234 3.598 -1.916 1 86.5 128 GLN A O 1
ATOM 1079 N N . ALA A 1 129 ? -21.922 3.443 -3.693 1 85.19 129 ALA A N 1
ATOM 1080 C CA . ALA A 1 129 ? -22.922 4.039 -4.574 1 85.19 129 ALA A CA 1
ATOM 1081 C C . ALA A 1 129 ? -24.172 3.162 -4.664 1 85.19 129 ALA A C 1
ATOM 1083 O O . ALA A 1 129 ? -25.297 3.666 -4.641 1 85.19 129 ALA A O 1
ATOM 1084 N N . LYS A 1 130 ? -23.953 1.949 -4.801 1 84.88 130 LYS A N 1
ATOM 1085 C CA . LYS A 1 130 ? -25.062 1.009 -4.863 1 84.88 130 LYS A CA 1
ATOM 1086 C C . LYS A 1 130 ? -25.891 1.046 -3.582 1 84.88 130 LYS A C 1
ATOM 1088 O O . LYS A 1 130 ? -27.125 1.036 -3.627 1 84.88 130 LYS A O 1
ATOM 1093 N N . LEU A 1 131 ? -25.281 1.074 -2.541 1 86 131 LEU A N 1
ATOM 1094 C CA . LEU A 1 131 ? -25.969 1.112 -1.25 1 86 131 LEU A CA 1
ATOM 1095 C C . LEU A 1 131 ? -26.734 2.42 -1.076 1 86 131 LEU A C 1
ATOM 1097 O O . LEU A 1 131 ? -27.844 2.424 -0.56 1 86 131 LEU A O 1
ATOM 1101 N N . LYS A 1 132 ? -26.031 3.42 -1.462 1 86.12 132 LYS A N 1
ATOM 1102 C CA . LYS A 1 132 ? -26.703 4.723 -1.392 1 86.12 132 LYS A CA 1
ATOM 1103 C C . LYS A 1 132 ? -27.969 4.742 -2.24 1 86.12 132 LYS A C 1
ATOM 1105 O O . LYS A 1 132 ? -28.984 5.301 -1.828 1 86.12 132 LYS A O 1
ATOM 1110 N N . LYS A 1 133 ? -27.844 4.188 -3.342 1 85.81 133 LYS A N 1
ATOM 1111 C CA . LYS A 1 133 ? -29 4.125 -4.242 1 85.81 133 LYS A CA 1
ATOM 1112 C C . LYS A 1 133 ? -30.125 3.311 -3.627 1 85.81 133 LYS A C 1
ATOM 1114 O O . LYS A 1 133 ? -31.297 3.662 -3.773 1 85.81 133 LYS A O 1
ATOM 1119 N N . LEU A 1 134 ? -29.719 2.334 -2.912 1 85.12 134 LEU A N 1
ATOM 1120 C CA . LEU A 1 134 ? -30.719 1.439 -2.34 1 85.12 134 LEU A CA 1
ATOM 1121 C C . LEU A 1 134 ? -31.312 2.031 -1.064 1 85.12 134 LEU A C 1
ATOM 1123 O O . LEU A 1 134 ? -32.5 1.872 -0.796 1 85.12 134 LEU A O 1
ATOM 1127 N N . THR A 1 135 ? -30.5 2.719 -0.264 1 85.5 135 THR A N 1
ATOM 1128 C CA . THR A 1 135 ? -30.938 3.158 1.052 1 85.5 135 THR A CA 1
ATOM 1129 C C . THR A 1 135 ? -31.297 4.645 1.034 1 85.5 135 THR A C 1
ATOM 1131 O O . THR A 1 135 ? -31.984 5.133 1.933 1 85.5 135 THR A O 1
ATOM 1134 N N . GLY A 1 136 ? -30.797 5.359 0.02 1 80.44 136 GLY A N 1
ATOM 1135 C CA . GLY A 1 136 ? -30.984 6.801 -0.049 1 80.44 136 GLY A CA 1
ATOM 1136 C C . GLY A 1 136 ? -30 7.578 0.802 1 80.44 136 GLY A C 1
ATOM 1137 O O . GLY A 1 136 ? -29.969 8.805 0.755 1 80.44 136 GLY A O 1
ATOM 1138 N N . SER A 1 137 ? -29.297 6.84 1.755 1 74.5 137 SER A N 1
ATOM 1139 C CA . SER A 1 137 ? -28.328 7.488 2.631 1 74.5 137 SER A CA 1
ATOM 1140 C C . SER A 1 137 ? -26.906 6.984 2.357 1 74.5 137 SER A C 1
ATOM 1142 O O . SER A 1 137 ? -26.719 5.844 1.937 1 74.5 137 SER A O 1
ATOM 1144 N N . ASP A 1 138 ? -25.984 7.969 2.418 1 66.06 138 ASP A N 1
ATOM 1145 C CA . ASP A 1 138 ? -24.578 7.621 2.184 1 66.06 138 ASP A CA 1
ATOM 1146 C C . ASP A 1 138 ? -24.031 6.773 3.326 1 66.06 138 ASP A C 1
ATOM 1148 O O . ASP A 1 138 ? -24.047 7.195 4.484 1 66.06 138 ASP A O 1
ATOM 1152 N N . PRO A 1 139 ? -23.688 5.555 3.139 1 57.16 139 PRO A N 1
ATOM 1153 C CA . PRO A 1 139 ? -23.25 4.582 4.137 1 57.16 139 PRO A CA 1
ATOM 1154 C C . PRO A 1 139 ? -22.047 5.07 4.941 1 57.16 139 PRO A C 1
ATOM 1156 O O . PRO A 1 139 ? -21.875 4.684 6.098 1 57.16 139 PRO A O 1
ATOM 1159 N N . LEU A 1 140 ? -21 5.656 4.328 1 59.97 140 LEU A N 1
ATOM 1160 C CA . LEU A 1 140 ? -19.797 6.051 5.066 1 59.97 140 LEU A CA 1
ATOM 1161 C C . LEU A 1 140 ? -20.156 7.039 6.176 1 59.97 140 LEU A C 1
ATOM 1163 O O . LEU A 1 140 ? -19.344 7.273 7.078 1 59.97 140 LEU A O 1
ATOM 1167 N N . GLN A 1 141 ? -21.188 7.723 6.004 1 52.03 141 GLN A N 1
ATOM 1168 C CA . GLN A 1 141 ? -21.719 8.555 7.082 1 52.03 141 GLN A CA 1
ATOM 1169 C C . GLN A 1 141 ? -22.328 7.707 8.188 1 52.03 141 GLN A C 1
ATOM 1171 O O . GLN A 1 141 ? -22.641 8.211 9.266 1 52.03 141 GLN A O 1
ATOM 1176 N N . CYS A 1 142 ? -22.344 6.484 7.781 1 48.25 142 CYS A N 1
ATOM 1177 C CA . CYS A 1 142 ? -23.016 5.68 8.797 1 48.25 142 CYS A CA 1
ATOM 1178 C C . CYS A 1 142 ? -22.031 5.305 9.914 1 48.25 142 CYS A C 1
ATOM 1180 O O . CYS A 1 142 ? -20.859 5.059 9.656 1 48.25 142 CYS A O 1
ATOM 1182 N N . GLU A 1 143 ? -22.422 5.469 11.227 1 51.16 143 GLU A N 1
ATOM 1183 C CA . GLU A 1 143 ? -21.781 5.238 12.523 1 51.16 143 GLU A CA 1
ATOM 1184 C C . GLU A 1 143 ? -20.969 3.955 12.516 1 51.16 143 GLU A C 1
ATOM 1186 O O . GLU A 1 143 ? -19.906 3.889 13.133 1 51.16 143 GLU A O 1
ATOM 1191 N N . GLU A 1 144 ? -21.453 3.066 11.758 1 48.91 144 GLU A N 1
ATOM 1192 C CA . GLU A 1 144 ? -20.844 1.742 11.82 1 48.91 144 GLU A CA 1
ATOM 1193 C C . GLU A 1 144 ? -19.484 1.729 11.125 1 48.91 144 GLU A C 1
ATOM 1195 O O . GLU A 1 144 ? -18.531 1.122 11.625 1 48.91 144 GLU A O 1
ATOM 1200 N N . ILE A 1 145 ? -19.406 2.332 10.016 1 52.97 145 ILE A N 1
ATOM 1201 C CA . ILE A 1 145 ? -18.125 2.395 9.328 1 52.97 145 ILE A CA 1
ATOM 1202 C C . ILE A 1 145 ? -17.141 3.223 10.141 1 52.97 145 ILE A C 1
ATOM 1204 O O . ILE A 1 145 ? -15.953 2.883 10.227 1 52.97 145 ILE A O 1
ATOM 1208 N N . GLN A 1 146 ? -17.594 4.23 10.789 1 52.62 146 GLN A N 1
ATOM 1209 C CA . GLN A 1 146 ? -16.75 5.031 11.68 1 52.62 146 GLN A CA 1
ATOM 1210 C C . GLN A 1 146 ? -16.234 4.195 12.844 1 52.62 146 GLN A C 1
ATOM 1212 O O . GLN A 1 146 ? -15.078 4.344 13.258 1 52.62 146 GLN A O 1
ATOM 1217 N N . LYS A 1 147 ? -17.062 3.355 13.367 1 53.56 147 LYS A N 1
ATOM 1218 C CA . LYS A 1 147 ? -16.672 2.471 14.461 1 53.56 147 LYS A CA 1
ATOM 1219 C C . LYS A 1 147 ? -15.609 1.477 14.023 1 53.56 147 LYS A C 1
ATOM 1221 O O . LYS A 1 147 ? -14.672 1.193 14.773 1 53.56 147 LYS A O 1
ATOM 1226 N N . ILE A 1 148 ? -15.781 0.951 12.93 1 49.94 148 ILE A N 1
ATOM 1227 C CA . ILE A 1 148 ? -14.812 -0.022 12.43 1 49.94 148 ILE A CA 1
ATOM 1228 C C . ILE A 1 148 ? -13.469 0.659 12.203 1 49.94 148 ILE A C 1
ATOM 1230 O O . ILE A 1 148 ? -12.422 0.101 12.539 1 49.94 148 ILE A O 1
ATOM 1234 N N . GLN A 1 149 ? -13.531 1.849 11.711 1 53.22 149 GLN A N 1
ATOM 1235 C CA . GLN A 1 149 ? -12.312 2.637 11.586 1 53.22 149 GLN A CA 1
ATOM 1236 C C . GLN A 1 149 ? -11.664 2.875 12.945 1 53.22 149 GLN A C 1
ATOM 1238 O O . GLN A 1 149 ? -10.445 2.779 13.078 1 53.22 149 GLN A O 1
ATOM 1243 N N . LYS A 1 150 ? -12.547 3.195 13.906 1 55.75 150 LYS A N 1
ATOM 1244 C CA . LYS A 1 150 ? -12.039 3.398 15.258 1 55.75 150 LYS A CA 1
ATOM 1245 C C . LYS A 1 150 ? -11.414 2.121 15.812 1 55.75 150 LYS A C 1
ATOM 1247 O O . LYS A 1 150 ? -10.352 2.166 16.438 1 55.75 150 LYS A O 1
ATOM 1252 N N . LYS A 1 151 ? -12.008 1.006 15.578 1 51.09 151 LYS A N 1
ATOM 1253 C CA . LYS A 1 151 ? -11.5 -0.274 16.062 1 51.09 151 LYS A CA 1
ATOM 1254 C C . LYS A 1 151 ? -10.172 -0.626 15.391 1 51.09 151 LYS A C 1
ATOM 1256 O O . LYS A 1 151 ? -9.266 -1.157 16.047 1 51.09 151 LYS A O 1
ATOM 1261 N N . HIS A 1 152 ? -10.219 -0.402 14.18 1 48.28 152 HIS A N 1
ATOM 1262 C CA . HIS A 1 152 ? -8.953 -0.624 13.484 1 48.28 152 HIS A CA 1
ATOM 1263 C C . HIS A 1 152 ? -7.852 0.263 14.055 1 48.28 152 HIS A C 1
ATOM 1265 O O . HIS A 1 152 ? -6.723 -0.195 14.25 1 48.28 152 HIS A O 1
ATOM 1271 N N . MET A 1 153 ? -8.203 1.483 14.305 1 52.41 153 MET A N 1
ATOM 1272 C CA . MET A 1 153 ? -7.266 2.42 14.93 1 52.41 153 MET A CA 1
ATOM 1273 C C . MET A 1 153 ? -6.836 1.929 16.297 1 52.41 153 MET A C 1
ATOM 1275 O O . MET A 1 153 ? -5.672 2.068 16.688 1 52.41 153 MET A O 1
ATOM 1279 N N . GLU A 1 154 ? -7.781 1.477 17 1 51.06 154 GLU A N 1
ATOM 1280 C CA . GLU A 1 154 ? -7.5 0.967 18.344 1 51.06 154 GLU A CA 1
ATOM 1281 C C . GLU A 1 154 ? -6.59 -0.258 18.281 1 51.06 154 GLU A C 1
ATOM 1283 O O . GLU A 1 154 ? -5.703 -0.419 19.125 1 51.06 154 GLU A O 1
ATOM 1288 N N . ARG A 1 155 ? -6.918 -1.123 17.359 1 44.84 155 ARG A N 1
ATOM 1289 C CA . ARG A 1 155 ? -6.059 -2.291 17.188 1 44.84 155 ARG A CA 1
ATOM 1290 C C . ARG A 1 155 ? -4.641 -1.879 16.812 1 44.84 155 ARG A C 1
ATOM 1292 O O . ARG A 1 155 ? -3.67 -2.484 17.266 1 44.84 155 ARG A O 1
ATOM 1299 N N . GLU A 1 156 ? -4.559 -1.024 15.984 1 45.53 156 GLU A N 1
ATOM 1300 C CA . GLU A 1 156 ? -3.25 -0.485 15.625 1 45.53 156 GLU A CA 1
ATOM 1301 C C . GLU A 1 156 ? -2.561 0.13 16.844 1 45.53 156 GLU A C 1
ATOM 1303 O O . GLU A 1 156 ? -1.337 0.05 16.969 1 45.53 156 GLU A O 1
ATOM 1308 N N . LYS A 1 157 ? -3.266 0.853 17.672 1 49.5 157 LYS A N 1
ATOM 1309 C CA . LYS A 1 157 ? -2.744 1.346 18.953 1 49.5 157 LYS A CA 1
ATOM 1310 C C . LYS A 1 157 ? -2.188 0.204 19.797 1 49.5 157 LYS A C 1
ATOM 1312 O O . LYS A 1 157 ? -1.168 0.364 20.469 1 49.5 157 LYS A O 1
ATOM 1317 N N . LEU A 1 158 ? -2.906 -0.929 19.828 1 44.91 158 LEU A N 1
ATOM 1318 C CA . LEU A 1 158 ? -2.504 -2.076 20.641 1 44.91 158 LEU A CA 1
ATOM 1319 C C . LEU A 1 158 ? -1.272 -2.752 20.047 1 44.91 158 LEU A C 1
ATOM 1321 O O . LEU A 1 158 ? -0.422 -3.258 20.781 1 44.91 158 LEU A O 1
ATOM 1325 N N . LEU A 1 159 ? -1.252 -2.816 18.844 1 40.75 159 LEU A N 1
ATOM 1326 C CA . LEU A 1 159 ? -0.078 -3.418 18.219 1 40.75 159 LEU A CA 1
ATOM 1327 C C . LEU A 1 159 ? 1.142 -2.516 18.375 1 40.75 159 LEU A C 1
ATOM 1329 O O . LEU A 1 159 ? 2.275 -3 18.422 1 40.75 159 LEU A O 1
ATOM 1333 N N . GLY A 1 160 ? 1.045 -1.269 18.344 1 37.59 160 GLY A N 1
ATOM 1334 C CA . GLY A 1 160 ? 2.125 -0.341 18.641 1 37.59 160 GLY A CA 1
ATOM 1335 C C . GLY A 1 160 ? 2.51 -0.329 20.109 1 37.59 160 GLY A C 1
ATOM 1336 O O . GLY A 1 160 ? 3.564 0.196 20.469 1 37.59 160 GLY A O 1
ATOM 1337 N N . ALA A 1 161 ? 1.693 -0.53 21.125 1 39.97 161 ALA A N 1
ATOM 1338 C CA . ALA A 1 161 ? 2.025 -0.586 22.547 1 39.97 161 ALA A CA 1
ATOM 1339 C C . ALA A 1 161 ? 2.85 -1.83 22.875 1 39.97 161 ALA A C 1
ATOM 1341 O O . ALA A 1 161 ? 3.619 -1.841 23.828 1 39.97 161 ALA A O 1
ATOM 1342 N N . ASP A 1 162 ? 2.57 -2.969 22.281 1 35.97 162 ASP A N 1
ATOM 1343 C CA . ASP A 1 162 ? 3.285 -4.156 22.734 1 35.97 162 ASP A CA 1
ATOM 1344 C C . ASP A 1 162 ? 4.73 -4.156 22.25 1 35.97 162 ASP A C 1
ATOM 1346 O O . ASP A 1 162 ? 5.461 -5.129 22.438 1 35.97 162 ASP A O 1
ATOM 1350 N N . SER A 1 163 ? 5.074 -3.279 21.391 1 28.27 163 SER A N 1
ATOM 1351 C CA . SER A 1 163 ? 6.531 -3.281 21.312 1 28.27 163 SER A CA 1
ATOM 1352 C C . SER A 1 163 ? 7.137 -2.273 22.281 1 28.27 163 SER A C 1
ATOM 1354 O O . SER A 1 163 ? 6.566 -1.207 22.516 1 28.27 163 SER A O 1
ATOM 1356 N N . MET B 1 1 ? 16.344 -5.512 1.559 1 85.56 1 MET B N 1
ATOM 1357 C CA . MET B 1 1 ? 15.125 -5.996 0.901 1 85.56 1 MET B CA 1
ATOM 1358 C C . MET B 1 1 ? 14.945 -5.328 -0.458 1 85.56 1 MET B C 1
ATOM 1360 O O . MET B 1 1 ? 15.055 -4.105 -0.575 1 85.56 1 MET B O 1
ATOM 1364 N N . ARG B 1 2 ? 14.891 -6.148 -1.464 1 88.88 2 ARG B N 1
ATOM 1365 C CA . ARG B 1 2 ? 14.633 -5.629 -2.803 1 88.88 2 ARG B CA 1
ATOM 1366 C C . ARG B 1 2 ? 13.195 -5.121 -2.922 1 88.88 2 ARG B C 1
ATOM 1368 O O . ARG B 1 2 ? 12.258 -5.766 -2.447 1 88.88 2 ARG B O 1
ATOM 1375 N N . TYR B 1 3 ? 13.047 -3.867 -3.354 1 88.38 3 TYR B N 1
ATOM 1376 C CA . TYR B 1 3 ? 11.75 -3.217 -3.477 1 88.38 3 TYR B CA 1
ATOM 1377 C C . TYR B 1 3 ? 11.648 -2.443 -4.785 1 88.38 3 TYR B C 1
ATOM 1379 O O . TYR B 1 3 ? 12.609 -1.795 -5.207 1 88.38 3 TYR B O 1
ATOM 1387 N N . ASN B 1 4 ? 10.594 -2.635 -5.445 1 89.25 4 ASN B N 1
ATOM 1388 C CA . ASN B 1 4 ? 10.422 -1.92 -6.707 1 89.25 4 ASN B CA 1
ATOM 1389 C C . ASN B 1 4 ? 10.164 -0.433 -6.477 1 89.25 4 ASN B C 1
ATOM 1391 O O . ASN B 1 4 ? 9.078 0.065 -6.762 1 89.25 4 ASN B O 1
ATOM 1395 N N . GLU B 1 5 ? 11.211 0.273 -6.172 1 88.88 5 GLU B N 1
ATOM 1396 C CA . GLU B 1 5 ? 11.156 1.688 -5.816 1 88.88 5 GLU B CA 1
ATOM 1397 C C . GLU B 1 5 ? 10.68 2.535 -6.988 1 88.88 5 GLU B C 1
ATOM 1399 O O . GLU B 1 5 ? 10.016 3.555 -6.793 1 88.88 5 GLU B O 1
ATOM 1404 N N . LYS B 1 6 ? 10.977 2.086 -8.141 1 90.06 6 LYS B N 1
ATOM 1405 C CA . LYS B 1 6 ? 10.555 2.832 -9.32 1 90.06 6 LYS B CA 1
ATOM 1406 C C . LYS B 1 6 ? 9.031 2.916 -9.398 1 90.06 6 LYS B C 1
ATOM 1408 O O . LYS B 1 6 ? 8.484 3.943 -9.797 1 90.06 6 LYS B O 1
ATOM 1413 N N . GLU B 1 7 ? 8.383 1.866 -9.008 1 90.19 7 GLU B N 1
ATOM 1414 C CA . GLU B 1 7 ? 6.926 1.86 -9 1 90.19 7 GLU B CA 1
ATOM 1415 C C . GLU B 1 7 ? 6.367 2.83 -7.965 1 90.19 7 GLU B C 1
ATOM 1417 O O . GLU B 1 7 ? 5.332 3.457 -8.188 1 90.19 7 GLU B O 1
ATOM 1422 N N . LEU B 1 8 ? 7.078 2.912 -6.883 1 91.44 8 LEU B N 1
ATOM 1423 C CA . LEU B 1 8 ? 6.668 3.857 -5.848 1 91.44 8 LEU B CA 1
ATOM 1424 C C . LEU B 1 8 ? 6.777 5.293 -6.352 1 91.44 8 LEU B C 1
ATOM 1426 O O . LEU B 1 8 ? 5.887 6.109 -6.098 1 91.44 8 LEU B O 1
ATOM 1430 N N . ILE B 1 9 ? 7.832 5.504 -7.031 1 92.25 9 ILE B N 1
ATOM 1431 C CA . ILE B 1 9 ? 8.047 6.844 -7.574 1 92.25 9 ILE B CA 1
ATOM 1432 C C . ILE B 1 9 ? 6.953 7.168 -8.594 1 92.25 9 ILE B C 1
ATOM 1434 O O . ILE B 1 9 ? 6.418 8.273 -8.602 1 92.25 9 ILE B O 1
ATOM 1438 N N . ARG B 1 10 ? 6.656 6.215 -9.383 1 92.62 10 ARG B N 1
ATOM 1439 C CA . ARG B 1 10 ? 5.594 6.414 -10.367 1 92.62 10 ARG B CA 1
ATOM 1440 C C . ARG B 1 10 ? 4.262 6.695 -9.68 1 92.62 10 ARG B C 1
ATOM 1442 O O . ARG B 1 10 ? 3.463 7.5 -10.172 1 92.62 10 ARG B O 1
ATOM 1449 N N . LEU B 1 11 ? 4.055 6.035 -8.625 1 93.06 11 LEU B N 1
ATOM 1450 C CA . LEU B 1 11 ? 2.834 6.254 -7.855 1 93.06 11 LEU B CA 1
ATOM 1451 C C . LEU B 1 11 ? 2.785 7.68 -7.309 1 93.06 11 LEU B C 1
ATOM 1453 O O . LEU B 1 11 ? 1.72 8.305 -7.285 1 93.06 11 LEU B O 1
ATOM 1457 N N . ALA B 1 12 ? 3.918 8.172 -6.898 1 94 12 ALA B N 1
ATOM 1458 C CA . ALA B 1 12 ? 4.02 9.5 -6.297 1 94 12 ALA B CA 1
ATOM 1459 C C . ALA B 1 12 ? 3.564 10.578 -7.273 1 94 12 ALA B C 1
ATOM 1461 O O . ALA B 1 12 ? 3.133 11.656 -6.855 1 94 12 ALA B O 1
ATOM 1462 N N . TYR B 1 13 ? 3.594 10.266 -8.539 1 92.94 13 TYR B N 1
ATOM 1463 C CA . TYR B 1 13 ? 3.293 11.289 -9.539 1 92.94 13 TYR B CA 1
ATOM 1464 C C . TYR B 1 13 ? 1.875 11.125 -10.078 1 92.94 13 TYR B C 1
ATOM 1466 O O . TYR B 1 13 ? 1.433 11.906 -10.922 1 92.94 13 TYR B O 1
ATOM 1474 N N . GLN B 1 14 ? 1.25 10.109 -9.602 1 91.5 14 GLN B N 1
ATOM 1475 C CA . GLN B 1 14 ? -0.164 9.969 -9.93 1 91.5 14 GLN B CA 1
ATOM 1476 C C . GLN B 1 14 ? -1.007 11 -9.188 1 91.5 14 GLN B C 1
ATOM 1478 O O . GLN B 1 14 ? -0.577 11.547 -8.172 1 91.5 14 GLN B O 1
ATOM 1483 N N . PRO B 1 15 ? -2.166 11.32 -9.711 1 93.44 15 PRO B N 1
ATOM 1484 C CA . PRO B 1 15 ? -3.031 12.281 -9.016 1 93.44 15 PRO B CA 1
ATOM 1485 C C . PRO B 1 15 ? -3.299 11.891 -7.562 1 93.44 15 PRO B C 1
ATOM 1487 O O . PRO B 1 15 ? -3.775 10.781 -7.297 1 93.44 15 PRO B O 1
ATOM 1490 N N . PRO B 1 16 ? -2.994 12.773 -6.691 1 95.5 16 PRO B N 1
ATOM 1491 C CA . PRO B 1 16 ? -3.109 12.445 -5.266 1 95.5 16 PRO B CA 1
ATOM 1492 C C . PRO B 1 16 ? -4.531 12.602 -4.738 1 95.5 16 PRO B C 1
ATOM 1494 O O . PRO B 1 16 ? -5.363 13.25 -5.383 1 95.5 16 PRO B O 1
ATOM 1497 N N . GLU B 1 17 ? -4.797 11.922 -3.658 1 94.31 17 GLU B N 1
ATOM 1498 C CA . GLU B 1 17 ? -6.031 12.172 -2.92 1 94.31 17 GLU B CA 1
ATOM 1499 C C . GLU B 1 17 ? -6.023 13.562 -2.281 1 94.31 17 GLU B C 1
ATOM 1501 O O . GLU B 1 17 ? -7.043 14.25 -2.273 1 94.31 17 GLU B O 1
ATOM 1506 N N . ILE B 1 18 ? -4.938 13.898 -1.682 1 96.88 18 ILE B N 1
ATOM 1507 C CA . ILE B 1 18 ? -4.695 15.219 -1.113 1 96.88 18 ILE B CA 1
ATOM 1508 C C . ILE B 1 18 ? -3.227 15.594 -1.283 1 96.88 18 ILE B C 1
ATOM 1510 O O . ILE B 1 18 ? -2.354 14.727 -1.29 1 96.88 18 ILE B O 1
ATOM 1514 N N . GLU B 1 19 ? -2.979 16.844 -1.483 1 96.5 19 GLU B N 1
ATOM 1515 C CA . GLU B 1 19 ? -1.603 17.328 -1.559 1 96.5 19 GLU B CA 1
ATOM 1516 C C . GLU B 1 19 ? -1.49 18.75 -1.04 1 96.5 19 GLU B C 1
ATOM 1518 O O . GLU B 1 19 ? -2.482 19.484 -1.005 1 96.5 19 GLU B O 1
ATOM 1523 N N . GLY B 1 20 ? -0.338 19.047 -0.559 1 95.44 20 GLY B N 1
ATOM 1524 C CA . GLY B 1 20 ? -0.113 20.391 -0.059 1 95.44 20 GLY B CA 1
ATOM 1525 C C . GLY B 1 20 ? 1.188 20.547 0.708 1 95.44 20 GLY B C 1
ATOM 1526 O O . GLY B 1 20 ? 1.923 19.562 0.881 1 95.44 20 GLY B O 1
ATOM 1527 N N . ARG B 1 21 ? 1.405 21.766 1.163 1 94.88 21 ARG B N 1
ATOM 1528 C CA . ARG B 1 21 ? 2.613 22.109 1.909 1 94.88 21 ARG B CA 1
ATOM 1529 C C . ARG B 1 21 ? 2.441 21.797 3.395 1 94.88 21 ARG B C 1
ATOM 1531 O O . ARG B 1 21 ? 1.425 22.156 3.992 1 94.88 21 ARG B O 1
ATOM 1538 N N . LEU B 1 22 ? 3.424 21.156 3.939 1 96.81 22 LEU B N 1
ATOM 1539 C CA . LEU B 1 22 ? 3.467 20.891 5.375 1 96.81 22 LEU B CA 1
ATOM 1540 C C . LEU B 1 22 ? 4.875 21.094 5.922 1 96.81 22 LEU B C 1
ATOM 1542 O O . LEU B 1 22 ? 5.859 20.875 5.211 1 96.81 22 LEU B O 1
ATOM 1546 N N . LEU B 1 23 ? 4.941 21.531 7.102 1 96 23 LEU B N 1
ATOM 1547 C CA . LEU B 1 23 ? 6.207 21.422 7.82 1 96 23 LEU B CA 1
ATOM 1548 C C . LEU B 1 23 ? 6.387 20 8.375 1 96 23 LEU B C 1
ATOM 1550 O O . LEU B 1 23 ? 5.457 19.438 8.953 1 96 23 LEU B O 1
ATOM 1554 N N . HIS B 1 24 ? 7.516 19.438 8.125 1 96.19 24 HIS B N 1
ATOM 1555 C CA . HIS B 1 24 ? 7.762 18.047 8.461 1 96.19 24 HIS B CA 1
ATOM 1556 C C . HIS B 1 24 ? 9 17.891 9.344 1 96.19 24 HIS B C 1
ATOM 1558 O O . HIS B 1 24 ? 10.055 18.438 9.023 1 96.19 24 HIS B O 1
ATOM 1564 N N . LYS B 1 25 ? 8.805 17.203 10.461 1 95.06 25 LYS B N 1
ATOM 1565 C CA . LYS B 1 25 ? 9.914 16.859 11.344 1 95.06 25 LYS B CA 1
ATOM 1566 C C . LYS B 1 25 ? 10.055 15.352 11.484 1 95.06 25 LYS B C 1
ATOM 1568 O O . LYS B 1 25 ? 9.102 14.664 11.867 1 95.06 25 LYS B O 1
ATOM 1573 N N . GLN B 1 26 ? 11.195 14.781 11.133 1 91.38 26 GLN B N 1
ATOM 1574 C CA . GLN B 1 26 ? 11.461 13.352 11.156 1 91.38 26 GLN B CA 1
ATOM 1575 C C . GLN B 1 26 ? 11.742 12.867 12.578 1 91.38 26 GLN B C 1
ATOM 1577 O O . GLN B 1 26 ? 12.109 13.664 13.445 1 91.38 26 GLN B O 1
ATOM 1582 N N . PRO B 1 27 ? 11.555 11.547 12.68 1 88.06 27 PRO B N 1
ATOM 1583 C CA . PRO B 1 27 ? 11.875 10.984 13.992 1 88.06 27 PRO B CA 1
ATOM 1584 C C . PRO B 1 27 ? 13.352 11.133 14.352 1 88.06 27 PRO B C 1
ATOM 1586 O O . PRO B 1 27 ? 14.219 11 13.484 1 88.06 27 PRO B O 1
ATOM 1589 N N . GLY B 1 28 ? 13.586 11.344 15.578 1 78.44 28 GLY B N 1
ATOM 1590 C CA . GLY B 1 28 ? 14.953 11.398 16.078 1 78.44 28 GLY B CA 1
ATOM 1591 C C . GLY B 1 28 ? 15.664 12.688 15.734 1 78.44 28 GLY B C 1
ATOM 1592 O O . GLY B 1 28 ? 16.875 12.805 15.93 1 78.44 28 GLY B O 1
ATOM 1593 N N . SER B 1 29 ? 15.078 13.453 14.898 1 73.06 29 SER B N 1
ATOM 1594 C CA . SER B 1 29 ? 15.719 14.719 14.555 1 73.06 29 SER B CA 1
ATOM 1595 C C . SER B 1 29 ? 16.203 15.453 15.797 1 73.06 29 SER B C 1
ATOM 1597 O O . SER B 1 29 ? 15.531 15.445 16.828 1 73.06 29 SER B O 1
ATOM 1599 N N . LYS B 1 30 ? 17.609 15.586 15.758 1 60.12 30 LYS B N 1
ATOM 1600 C CA . LYS B 1 30 ? 18.234 16.328 16.859 1 60.12 30 LYS B CA 1
ATOM 1601 C C . LYS B 1 30 ? 17.453 17.609 17.156 1 60.12 30 LYS B C 1
ATOM 1603 O O . LYS B 1 30 ? 16.781 18.156 16.281 1 60.12 30 LYS B O 1
ATOM 1608 N N . LEU B 1 31 ? 17.516 17.922 18.438 1 53.16 31 LEU B N 1
ATOM 1609 C CA . LEU B 1 31 ? 16.891 19.094 19.016 1 53.16 31 LEU B CA 1
ATOM 1610 C C . LEU B 1 31 ? 17 20.297 18.078 1 53.16 31 LEU B C 1
ATOM 1612 O O . LEU B 1 31 ? 16.062 21.094 17.969 1 53.16 31 LEU B O 1
ATOM 1616 N N . ARG B 1 32 ? 18.109 20.312 17.375 1 54.09 32 ARG B N 1
ATOM 1617 C CA . ARG B 1 32 ? 18.359 21.516 16.609 1 54.09 32 ARG B CA 1
ATOM 1618 C C . ARG B 1 32 ? 17.766 21.406 15.211 1 54.09 32 ARG B C 1
ATOM 1620 O O . ARG B 1 32 ? 17.594 22.422 14.523 1 54.09 32 ARG B O 1
ATOM 1627 N N . GLU B 1 33 ? 17.484 20.125 14.812 1 64.5 33 GLU B N 1
ATOM 1628 C CA . GLU B 1 33 ? 16.922 19.969 13.469 1 64.5 33 GLU B CA 1
ATOM 1629 C C . GLU B 1 33 ? 15.406 20.109 13.492 1 64.5 33 GLU B C 1
ATOM 1631 O O . GLU B 1 33 ? 14.727 19.391 14.227 1 64.5 33 GLU B O 1
ATOM 1636 N N . GLY B 1 34 ? 14.859 21.328 13.062 1 81.44 34 GLY B N 1
ATOM 1637 C CA . GLY B 1 34 ? 13.492 21.812 13.117 1 81.44 34 GLY B CA 1
ATOM 1638 C C . GLY B 1 34 ? 12.617 21.25 12.008 1 81.44 34 GLY B C 1
ATOM 1639 O O . GLY B 1 34 ? 12.938 20.219 11.422 1 81.44 34 GLY B O 1
ATOM 1640 N N . TYR B 1 35 ? 11.555 21.844 11.891 1 91.88 35 TYR B N 1
ATOM 1641 C CA . TYR B 1 35 ? 10.562 21.594 10.852 1 91.88 35 TYR B CA 1
ATOM 1642 C C . TYR B 1 35 ? 11.062 22.078 9.5 1 91.88 35 TYR B C 1
ATOM 1644 O O . TYR B 1 35 ? 11.68 23.141 9.398 1 91.88 35 TYR B O 1
ATOM 1652 N N . ARG B 1 36 ? 10.977 21.188 8.531 1 91.94 36 ARG B N 1
ATOM 1653 C CA . ARG B 1 36 ? 11.281 21.562 7.156 1 91.94 36 ARG B CA 1
ATOM 1654 C C . ARG B 1 36 ? 10.031 21.547 6.289 1 91.94 36 ARG B C 1
ATOM 1656 O O . ARG B 1 36 ? 9.188 20.656 6.422 1 91.94 36 ARG B O 1
ATOM 1663 N N . GLU B 1 37 ? 10.016 22.484 5.418 1 93.88 37 GLU B N 1
ATOM 1664 C CA . GLU B 1 37 ? 8.867 22.547 4.523 1 93.88 37 GLU B CA 1
ATOM 1665 C C . GLU B 1 37 ? 8.945 21.469 3.451 1 93.88 37 GLU B C 1
ATOM 1667 O O . GLU B 1 37 ? 9.969 21.312 2.779 1 93.88 37 GLU B O 1
ATOM 1672 N N . ARG B 1 38 ? 7.875 20.781 3.324 1 94.81 38 ARG B N 1
ATOM 1673 C CA . ARG B 1 38 ? 7.773 19.703 2.338 1 94.81 38 ARG B CA 1
ATOM 1674 C C . ARG B 1 38 ? 6.469 19.797 1.56 1 94.81 38 ARG B C 1
ATOM 1676 O O . ARG B 1 38 ? 5.449 20.234 2.098 1 94.81 38 ARG B O 1
ATOM 1683 N N . TRP B 1 39 ? 6.566 19.484 0.333 1 95.62 39 TRP B N 1
ATOM 1684 C CA . TRP B 1 39 ? 5.344 19.219 -0.42 1 95.62 39 TRP B CA 1
ATOM 1685 C C . TRP B 1 39 ? 4.91 17.766 -0.256 1 95.62 39 TRP B C 1
ATOM 1687 O O . TRP B 1 39 ? 5.66 16.844 -0.59 1 95.62 39 TRP B O 1
ATOM 1697 N N . CYS B 1 40 ? 3.74 17.578 0.272 1 97.12 40 CYS B N 1
ATOM 1698 C CA . CYS B 1 40 ? 3.262 16.25 0.6 1 97.12 40 CYS B CA 1
ATOM 1699 C C . CYS B 1 40 ? 2.131 15.828 -0.331 1 97.12 40 CYS B C 1
ATOM 1701 O O . CYS B 1 40 ? 1.271 16.641 -0.676 1 97.12 40 CYS B O 1
ATOM 1703 N N . ARG B 1 41 ? 2.184 14.547 -0.714 1 96.94 41 ARG B N 1
ATOM 1704 C CA . ARG B 1 41 ? 1.173 13.953 -1.586 1 96.94 41 ARG B CA 1
ATOM 1705 C C . ARG B 1 41 ? 0.721 12.594 -1.057 1 96.94 41 ARG B C 1
ATOM 1707 O O . ARG B 1 41 ? 1.542 11.695 -0.848 1 96.94 41 ARG B O 1
ATOM 1714 N N . LEU B 1 42 ? -0.534 12.555 -0.839 1 97.88 42 LEU B N 1
ATOM 1715 C CA . LEU B 1 42 ? -1.102 11.273 -0.43 1 97.88 42 LEU B CA 1
ATOM 1716 C C . LEU B 1 42 ? -1.682 10.523 -1.627 1 97.88 42 LEU B C 1
ATOM 1718 O O . LEU B 1 42 ? -2.57 11.039 -2.311 1 97.88 42 LEU B O 1
ATOM 1722 N N . ARG B 1 43 ? -1.143 9.367 -1.901 1 96.06 43 ARG B N 1
ATOM 1723 C CA . ARG B 1 43 ? -1.645 8.5 -2.959 1 96.06 43 ARG B CA 1
ATOM 1724 C C . ARG B 1 43 ? -1.69 7.047 -2.496 1 96.06 43 ARG B C 1
ATOM 1726 O O . ARG B 1 43 ? -0.662 6.473 -2.135 1 96.06 43 ARG B O 1
ATOM 1733 N N . GLY B 1 44 ? -2.941 6.52 -2.637 1 94.88 44 GLY B N 1
ATOM 1734 C CA . GLY B 1 44 ? -3.1 5.195 -2.053 1 94.88 44 GLY B CA 1
ATOM 1735 C C . GLY B 1 44 ? -2.824 5.164 -0.561 1 94.88 44 GLY B C 1
ATOM 1736 O O . GLY B 1 44 ? -3.393 5.953 0.198 1 94.88 44 GLY B O 1
ATOM 1737 N N . ASN B 1 45 ? -2.025 4.207 -0.221 1 96.81 45 ASN B N 1
ATOM 1738 C CA . ASN B 1 45 ? -1.644 4.109 1.184 1 96.81 45 ASN B CA 1
ATOM 1739 C C . ASN B 1 45 ? -0.223 4.617 1.414 1 96.81 45 ASN B C 1
ATOM 1741 O O . ASN B 1 45 ? 0.479 4.129 2.303 1 96.81 45 ASN B O 1
ATOM 1745 N N . PHE B 1 46 ? 0.176 5.633 0.574 1 97.38 46 PHE B N 1
ATOM 1746 C CA . PHE B 1 46 ? 1.503 6.219 0.713 1 97.38 46 PHE B CA 1
ATOM 1747 C C . PHE B 1 46 ? 1.413 7.734 0.851 1 97.38 46 PHE B C 1
ATOM 1749 O O . PHE B 1 46 ? 0.694 8.391 0.094 1 97.38 46 PHE B O 1
ATOM 1756 N N . LEU B 1 47 ? 2.146 8.219 1.814 1 98.06 47 LEU B N 1
ATOM 1757 C CA . LEU B 1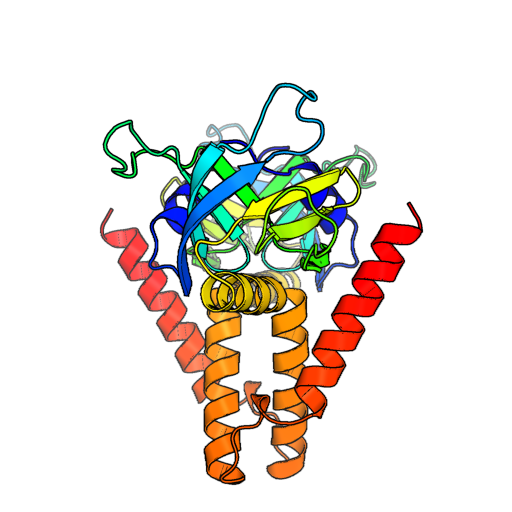 47 ? 2.391 9.656 1.911 1 98.06 47 LEU B CA 1
ATOM 1758 C C . LEU B 1 47 ? 3.775 10.008 1.378 1 98.06 47 LEU B C 1
ATOM 1760 O O . LEU B 1 47 ? 4.785 9.703 2.012 1 98.06 47 LEU B O 1
ATOM 1764 N N . PHE B 1 48 ? 3.832 10.641 0.233 1 97.25 48 PHE B N 1
ATOM 1765 C CA . PHE B 1 48 ? 5.094 11.086 -0.353 1 97.25 48 PHE B CA 1
ATOM 1766 C C . PHE B 1 48 ? 5.414 12.516 0.07 1 97.25 48 PHE B C 1
ATOM 1768 O O . PHE B 1 48 ? 4.512 13.336 0.228 1 97.25 48 PHE B O 1
ATOM 1775 N N . TYR B 1 49 ? 6.695 12.789 0.27 1 96.62 49 TYR B N 1
ATOM 1776 C CA . TYR B 1 49 ? 7.078 14.164 0.569 1 96.62 49 TYR B CA 1
ATOM 1777 C C . TYR B 1 49 ? 8.297 14.586 -0.249 1 96.62 49 TYR B C 1
ATOM 1779 O O . TYR B 1 49 ? 9.203 13.781 -0.47 1 96.62 49 TYR B O 1
ATOM 1787 N N . PHE B 1 50 ? 8.266 15.812 -0.776 1 95.12 50 PHE B N 1
ATOM 1788 C CA . PHE B 1 50 ? 9.242 16.391 -1.697 1 95.12 50 PHE B CA 1
ATOM 1789 C C . PHE B 1 50 ? 9.938 17.594 -1.075 1 95.12 50 PHE B C 1
ATOM 1791 O O . PHE B 1 50 ? 9.367 18.25 -0.203 1 95.12 50 PHE B O 1
ATOM 1798 N N . LYS B 1 51 ? 11.086 17.75 -1.574 1 91.69 51 LYS B N 1
ATOM 1799 C CA . LYS B 1 51 ? 11.766 18.984 -1.192 1 91.69 51 LYS B CA 1
ATOM 1800 C C . LYS B 1 51 ? 11.125 20.203 -1.857 1 91.69 51 LYS B C 1
ATOM 1802 O O . LYS B 1 51 ? 10.633 20.109 -2.984 1 91.69 51 LYS B O 1
ATOM 1807 N N . THR B 1 52 ? 11.07 21.219 -1.121 1 87.81 52 THR B N 1
ATOM 1808 C CA . THR B 1 52 ? 10.633 22.5 -1.688 1 87.81 52 THR B CA 1
ATOM 1809 C C . THR B 1 52 ? 11.812 23.453 -1.866 1 87.81 52 THR B C 1
ATOM 1811 O O . THR B 1 52 ? 12.781 23.391 -1.109 1 87.81 52 THR B O 1
ATOM 1814 N N . ASN B 1 53 ? 11.898 24 -3.053 1 78.44 53 ASN B N 1
ATOM 1815 C CA . ASN B 1 53 ? 12.977 24.953 -3.242 1 78.44 53 ASN B CA 1
ATOM 1816 C C . ASN B 1 53 ? 12.719 26.25 -2.48 1 78.44 53 ASN B C 1
ATOM 1818 O O . ASN B 1 53 ? 11.695 26.391 -1.8 1 78.44 53 ASN B O 1
ATOM 1822 N N . GLU B 1 54 ? 13.719 27.094 -2.619 1 73.56 54 GLU B N 1
ATOM 1823 C CA . GLU B 1 54 ? 13.688 28.359 -1.873 1 73.56 54 GLU B CA 1
ATOM 1824 C C . GLU B 1 54 ? 12.492 29.203 -2.287 1 73.56 54 GLU B C 1
ATOM 1826 O O . GLU B 1 54 ? 12.023 30.047 -1.511 1 73.56 54 GLU B O 1
ATOM 1831 N N . LEU B 1 55 ? 12.031 28.969 -3.451 1 73.75 55 LEU B N 1
ATOM 1832 C CA . LEU B 1 55 ? 10.922 29.781 -3.947 1 73.75 55 LEU B CA 1
ATOM 1833 C C . LEU B 1 55 ? 9.586 29.109 -3.646 1 73.75 55 LEU B C 1
ATOM 1835 O O . LEU B 1 55 ? 8.531 29.609 -4.039 1 73.75 55 LEU B O 1
ATOM 1839 N N . GLY B 1 56 ? 9.664 28.062 -2.898 1 66.94 56 GLY B N 1
ATOM 1840 C CA . GLY B 1 56 ? 8.445 27.375 -2.514 1 66.94 56 GLY B CA 1
ATOM 1841 C C . GLY B 1 56 ? 7.93 26.438 -3.594 1 66.94 56 GLY B C 1
ATOM 1842 O O . GLY B 1 56 ? 6.848 25.859 -3.457 1 66.94 56 GLY B O 1
ATOM 1843 N N . LYS B 1 57 ? 8.758 26.484 -4.656 1 72.12 57 LYS B N 1
ATOM 1844 C CA . LYS B 1 57 ? 8.336 25.609 -5.746 1 72.12 57 LYS B CA 1
ATOM 1845 C C . LYS B 1 57 ? 8.773 24.172 -5.504 1 72.12 57 LYS B C 1
ATOM 1847 O O . LYS B 1 57 ? 9.891 23.922 -5.059 1 72.12 57 LYS B O 1
ATOM 1852 N N . CYS B 1 58 ? 7.844 23.25 -5.543 1 66.69 58 CYS B N 1
ATOM 1853 C CA . CYS B 1 58 ? 8.125 21.828 -5.332 1 66.69 58 CYS B CA 1
ATOM 1854 C C . CYS B 1 58 ? 9.078 21.297 -6.395 1 66.69 58 CYS B C 1
ATOM 1856 O O . CYS B 1 58 ? 8.898 21.578 -7.586 1 66.69 58 CYS B O 1
ATOM 1858 N N . ASN B 1 59 ? 10.328 21 -5.91 1 65.5 59 ASN B N 1
ATOM 1859 C CA . ASN B 1 59 ? 11.172 20.266 -6.836 1 65.5 59 ASN B CA 1
ATOM 1860 C C . ASN B 1 59 ? 10.625 18.859 -7.086 1 65.5 59 ASN B C 1
ATOM 1862 O O . ASN B 1 59 ? 10.781 17.969 -6.254 1 65.5 59 ASN B O 1
ATOM 1866 N N . ARG B 1 60 ? 9.719 18.781 -8.07 1 62.22 60 ARG B N 1
ATOM 1867 C CA . ARG B 1 60 ? 8.914 17.578 -8.32 1 62.22 60 ARG B CA 1
ATOM 1868 C C . ARG B 1 60 ? 9.75 16.5 -8.977 1 62.22 60 ARG B C 1
ATOM 1870 O O . ARG B 1 60 ? 9.211 15.547 -9.547 1 62.22 60 ARG B O 1
ATOM 1877 N N . LEU B 1 61 ? 11.07 16.609 -8.883 1 72.06 61 LEU B N 1
ATOM 1878 C CA . LEU B 1 61 ? 11.828 15.602 -9.617 1 72.06 61 LEU B CA 1
ATOM 1879 C C . LEU B 1 61 ? 11.68 14.227 -8.977 1 72.06 61 LEU B C 1
ATOM 1881 O O . LEU B 1 61 ? 11.227 13.281 -9.625 1 72.06 61 LEU B O 1
ATOM 1885 N N . GLU B 1 62 ? 12.07 14.055 -7.676 1 87.06 62 GLU B N 1
ATOM 1886 C CA . GLU B 1 62 ? 11.906 12.789 -6.977 1 87.06 62 GLU B CA 1
ATOM 1887 C C . GLU B 1 62 ? 11.523 13 -5.52 1 87.06 62 GLU B C 1
ATOM 1889 O O . GLU B 1 62 ? 12.047 13.906 -4.859 1 87.06 62 GLU B O 1
ATOM 1894 N N . PRO B 1 63 ? 10.578 12.305 -5.129 1 94.31 63 PRO B N 1
ATOM 1895 C CA . PRO B 1 63 ? 10.273 12.406 -3.701 1 94.31 63 PRO B CA 1
ATOM 1896 C C . PRO B 1 63 ? 11.484 12.117 -2.818 1 94.31 63 PRO B C 1
ATOM 1898 O O . PRO B 1 63 ? 12.305 11.258 -3.148 1 94.31 63 PRO B O 1
ATOM 1901 N N . ILE B 1 64 ? 11.562 12.875 -1.749 1 93.12 64 ILE B N 1
ATOM 1902 C CA . ILE B 1 64 ? 12.602 12.633 -0.752 1 93.12 64 ILE B CA 1
ATOM 1903 C C . ILE B 1 64 ? 12.328 11.32 -0.022 1 93.12 64 ILE B C 1
ATOM 1905 O O . ILE B 1 64 ? 13.258 10.609 0.36 1 93.12 64 ILE B O 1
ATOM 1909 N N . GLY B 1 65 ? 10.984 11.102 0.106 1 95.25 65 GLY B N 1
ATOM 1910 C CA . GLY B 1 65 ? 10.609 9.898 0.837 1 95.25 65 GLY B CA 1
ATOM 1911 C C . GLY B 1 65 ? 9.133 9.57 0.717 1 95.25 65 GLY B C 1
ATOM 1912 O O . GLY B 1 65 ? 8.391 10.266 0.017 1 95.25 65 GLY B O 1
ATOM 1913 N N . ALA B 1 66 ? 8.836 8.398 1.296 1 96.44 66 ALA B N 1
ATOM 1914 C CA . ALA B 1 66 ? 7.461 7.902 1.353 1 96.44 66 ALA B CA 1
ATOM 1915 C C . ALA B 1 66 ? 7.191 7.195 2.678 1 96.44 66 ALA B C 1
ATOM 1917 O O . ALA B 1 66 ? 8.047 6.469 3.189 1 96.44 66 ALA B O 1
ATOM 1918 N N . LEU B 1 67 ? 6.043 7.469 3.205 1 96.75 67 LEU B N 1
ATOM 1919 C CA . LEU B 1 67 ? 5.59 6.785 4.41 1 96.75 67 LEU B CA 1
ATOM 1920 C C . LEU B 1 67 ? 4.418 5.855 4.098 1 96.75 67 LEU B C 1
ATOM 1922 O O . LEU B 1 67 ? 3.377 6.305 3.613 1 96.75 67 LEU B O 1
ATOM 1926 N N . LEU B 1 68 ? 4.637 4.633 4.348 1 96.5 68 LEU B N 1
ATOM 1927 C CA . LEU B 1 68 ? 3.539 3.68 4.234 1 96.5 68 LEU B CA 1
ATOM 1928 C C . LEU B 1 68 ? 2.549 3.852 5.383 1 96.5 68 LEU B C 1
ATOM 1930 O O . LEU B 1 68 ? 2.926 3.758 6.551 1 96.5 68 LEU B O 1
ATOM 1934 N N . MET B 1 69 ? 1.307 4.039 5 1 96 69 MET B N 1
ATOM 1935 C CA . MET B 1 69 ? 0.279 4.32 6 1 96 69 MET B CA 1
ATOM 1936 C C . MET B 1 69 ? -0.39 3.033 6.469 1 96 69 MET B C 1
ATOM 1938 O O . MET B 1 69 ? -1.6 2.861 6.305 1 96 69 MET B O 1
ATOM 1942 N N . GLU B 1 70 ? 0.39 2.146 6.969 1 94.25 70 GLU B N 1
ATOM 1943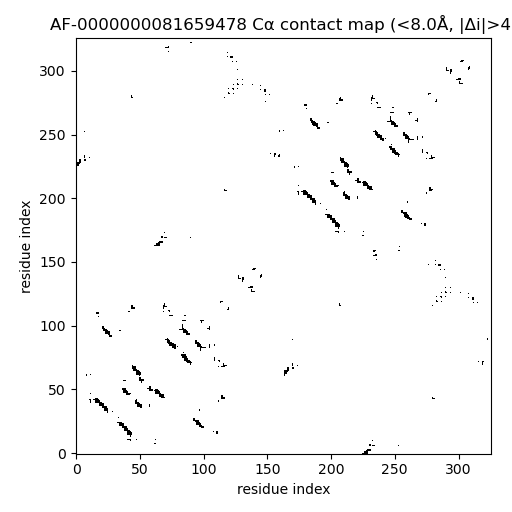 C CA . GLU B 1 70 ? -0.08 0.892 7.547 1 94.25 70 GLU B CA 1
ATOM 1944 C C . GLU B 1 70 ? 0.423 0.719 8.977 1 94.25 70 GLU B C 1
ATOM 1946 O O . GLU B 1 70 ? 1.583 1.013 9.273 1 94.25 70 GLU B O 1
ATOM 1951 N N . ARG B 1 71 ? -0.451 0.352 9.836 1 88.81 71 ARG B N 1
ATOM 1952 C CA . ARG B 1 71 ? -0.127 0.085 11.234 1 88.81 71 ARG B CA 1
ATOM 1953 C C . ARG B 1 71 ? 0.496 1.31 11.891 1 88.81 71 ARG B C 1
ATOM 1955 O O . ARG B 1 71 ? 1.504 1.198 12.594 1 88.81 71 ARG B O 1
ATOM 1962 N N . CYS B 1 72 ? 0.035 2.355 11.516 1 94.5 72 CYS B N 1
ATOM 1963 C CA . CYS B 1 72 ? 0.488 3.604 12.125 1 94.5 72 CYS B CA 1
ATOM 1964 C C . CYS B 1 72 ? -0.658 4.312 12.836 1 94.5 72 CYS B C 1
ATOM 1966 O O . CYS B 1 72 ? -1.819 3.928 12.688 1 94.5 72 CYS B O 1
ATOM 1968 N N . ARG B 1 73 ? -0.26 5.238 13.656 1 94.75 73 ARG B N 1
ATOM 1969 C CA . ARG B 1 73 ? -1.227 6.055 14.383 1 94.75 73 ARG B CA 1
ATOM 1970 C C . ARG B 1 73 ? -1.128 7.52 13.969 1 94.75 73 ARG B C 1
ATOM 1972 O O . ARG B 1 73 ? -0.048 8.109 14.016 1 94.75 73 ARG B O 1
ATOM 1979 N N . VAL B 1 74 ? -2.225 8.023 13.516 1 97.31 74 VAL B N 1
ATOM 1980 C CA . VAL B 1 74 ? -2.295 9.43 13.125 1 97.31 74 VAL B CA 1
ATOM 1981 C C . VAL B 1 74 ? -3.082 10.219 14.172 1 97.31 74 VAL B C 1
ATOM 1983 O O . VAL B 1 74 ? -4.234 9.891 14.461 1 97.31 74 VAL B O 1
ATOM 1986 N N . GLN B 1 75 ? -2.49 11.164 14.703 1 96.88 75 GLN B N 1
ATOM 1987 C CA . GLN B 1 75 ? -3.207 11.867 15.758 1 96.88 75 GLN B CA 1
ATOM 1988 C C . GLN B 1 75 ? -2.793 13.336 15.82 1 96.88 75 GLN B C 1
ATOM 1990 O O . GLN B 1 75 ? -1.688 13.688 15.414 1 96.88 75 GLN B O 1
ATOM 1995 N N . HIS B 1 76 ? -3.686 14.102 16.359 1 97.31 76 HIS B N 1
ATOM 1996 C CA . HIS B 1 76 ? -3.365 15.492 16.672 1 97.31 76 HIS B CA 1
ATOM 1997 C C . HIS B 1 76 ? -2.383 15.586 17.844 1 97.31 76 HIS B C 1
ATOM 1999 O O . HIS B 1 76 ? -2.371 14.719 18.719 1 97.31 76 HIS B O 1
ATOM 2005 N N . GLU B 1 77 ? -1.559 16.641 17.75 1 96.69 77 GLU B N 1
ATOM 2006 C CA . GLU B 1 77 ? -0.618 16.906 18.828 1 96.69 77 GLU B CA 1
ATOM 2007 C C . GLU B 1 77 ? -0.851 18.281 19.438 1 96.69 77 GLU B C 1
ATOM 2009 O O . GLU B 1 77 ? -0.078 19.219 19.188 1 96.69 77 GLU B O 1
ATOM 2014 N N . PRO B 1 78 ? -1.799 18.406 20.359 1 93.31 78 PRO B N 1
ATOM 2015 C CA . PRO B 1 78 ? -2.145 19.719 20.906 1 93.31 78 PRO B CA 1
ATOM 2016 C C . PRO B 1 78 ? -1.051 20.297 21.812 1 93.31 78 PRO B C 1
ATOM 2018 O O . PRO B 1 78 ? -0.984 21.5 22.016 1 93.31 78 PRO B O 1
ATOM 2021 N N . ARG B 1 79 ? -0.198 19.391 22.359 1 92.5 79 ARG B N 1
ATOM 2022 C CA . ARG B 1 79 ? 0.821 19.844 23.297 1 92.5 79 ARG B CA 1
ATOM 2023 C C . ARG B 1 79 ? 2.148 20.094 22.594 1 92.5 79 ARG B C 1
ATOM 2025 O O . ARG B 1 79 ? 3.174 20.312 23.234 1 92.5 79 ARG B O 1
ATOM 2032 N N . ALA B 1 80 ? 2.061 20.062 21.328 1 90 80 ALA B N 1
ATOM 2033 C CA . ALA B 1 80 ? 3.285 20.297 20.562 1 90 80 ALA B CA 1
ATOM 2034 C C . ALA B 1 80 ? 3.707 21.766 20.656 1 90 80 ALA B C 1
ATOM 2036 O O . ALA B 1 80 ? 2.969 22.594 21.188 1 90 80 ALA B O 1
ATOM 2037 N N . ASP B 1 81 ? 4.938 22.078 20.156 1 88.75 81 ASP B N 1
ATOM 2038 C CA . ASP B 1 81 ? 5.574 23.391 20.234 1 88.75 81 ASP B CA 1
ATOM 2039 C C . ASP B 1 81 ? 4.93 24.375 19.266 1 88.75 81 ASP B C 1
ATOM 2041 O O . ASP B 1 81 ? 5.109 25.594 19.391 1 88.75 81 ASP B O 1
ATOM 2045 N N . LYS B 1 82 ? 4.113 23.906 18.281 1 93.38 82 LYS B N 1
ATOM 2046 C CA . LYS B 1 82 ? 3.451 24.719 17.266 1 93.38 82 LYS B CA 1
ATOM 2047 C C . LYS B 1 82 ? 1.959 24.406 17.203 1 93.38 82 LYS B C 1
ATOM 2049 O O . LYS B 1 82 ? 1.515 23.359 17.672 1 93.38 82 LYS B O 1
ATOM 2054 N N . PRO B 1 83 ? 1.242 25.406 16.672 1 96.06 83 PRO B N 1
ATOM 2055 C CA . PRO B 1 83 ? -0.172 25.109 16.453 1 96.06 83 PRO B CA 1
ATOM 2056 C C . PRO B 1 83 ? -0.39 24.188 15.25 1 96.06 83 PRO B C 1
ATOM 2058 O O . PRO B 1 83 ? 0.472 24.078 14.375 1 96.06 83 PRO B O 1
ATOM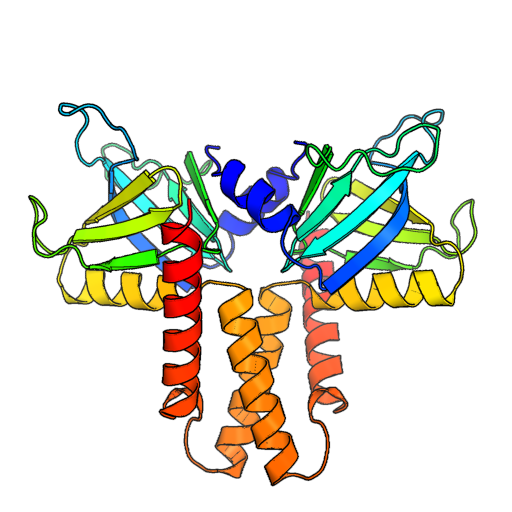 2061 N N . PHE B 1 84 ? -1.477 23.484 15.203 1 97.75 84 PHE B N 1
ATOM 2062 C CA . PHE B 1 84 ? -1.948 22.672 14.094 1 97.75 84 PHE B CA 1
ATOM 2063 C C . PHE B 1 84 ? -0.967 21.547 13.789 1 97.75 84 PHE B C 1
ATOM 2065 O O . PHE B 1 84 ? -0.624 21.297 12.633 1 97.75 84 PHE B O 1
ATOM 2072 N N . VAL B 1 85 ? -0.424 20.969 14.805 1 97.81 85 VAL B N 1
ATOM 2073 C CA . VAL B 1 85 ? 0.53 19.875 14.68 1 97.81 85 VAL B CA 1
ATOM 2074 C C . VAL B 1 85 ? -0.207 18.531 14.742 1 97.81 85 VAL B C 1
ATOM 2076 O O . VAL B 1 85 ? -1.114 18.359 15.555 1 97.81 85 VAL B O 1
ATOM 2079 N N . PHE B 1 86 ? 0.103 17.625 13.859 1 98.31 86 PHE B N 1
ATOM 2080 C CA . PHE B 1 86 ? -0.309 16.219 13.945 1 98.31 86 PHE B CA 1
ATOM 2081 C C . PHE B 1 86 ? 0.878 15.297 13.727 1 98.31 86 PHE B C 1
ATOM 2083 O O . PHE B 1 86 ? 1.942 15.734 13.289 1 98.31 86 PHE B O 1
ATOM 2090 N N . SER B 1 87 ? 0.719 14.062 14.117 1 97.81 87 SER B N 1
ATOM 2091 C CA . SER B 1 87 ? 1.832 13.125 14 1 97.81 87 SER B CA 1
ATOM 2092 C C . SER B 1 87 ? 1.392 11.82 13.344 1 97.81 87 SER B C 1
ATOM 2094 O O . SER B 1 87 ? 0.206 11.484 13.352 1 97.81 87 SER B O 1
ATOM 2096 N N . VAL B 1 88 ? 2.27 11.195 12.688 1 97.62 88 VAL B N 1
ATOM 2097 C CA . VAL B 1 88 ? 2.197 9.82 12.227 1 97.62 88 VAL B CA 1
ATOM 2098 C C . VAL B 1 88 ? 3.221 8.969 12.977 1 97.62 88 VAL B C 1
ATOM 2100 O O . VAL B 1 88 ? 4.426 9.086 12.742 1 97.62 88 VAL B O 1
ATOM 2103 N N . ALA B 1 89 ? 2.693 8.133 13.781 1 96.19 89 ALA B N 1
ATOM 2104 C CA . ALA B 1 89 ? 3.564 7.383 14.68 1 96.19 89 ALA B CA 1
ATOM 2105 C C . ALA B 1 89 ? 3.684 5.926 14.25 1 96.19 89 ALA B C 1
ATOM 2107 O O . ALA B 1 89 ? 2.678 5.281 13.938 1 96.19 89 ALA B O 1
ATOM 2108 N N . TYR B 1 90 ? 4.926 5.531 14.148 1 94.25 90 TYR B N 1
ATOM 2109 C CA . TYR B 1 90 ? 5.238 4.117 13.969 1 94.25 90 TYR B CA 1
ATOM 2110 C C . TYR B 1 90 ? 5.902 3.543 15.211 1 94.25 90 TYR B C 1
ATOM 2112 O O . TYR B 1 90 ? 6.051 4.234 16.219 1 94.25 90 TYR B O 1
ATOM 2120 N N . GLN B 1 91 ? 6.227 2.291 15.164 1 89.19 91 GLN B N 1
ATOM 2121 C CA . GLN B 1 91 ? 6.891 1.661 16.297 1 89.19 91 GLN B CA 1
ATOM 2122 C C . GLN B 1 91 ? 8.258 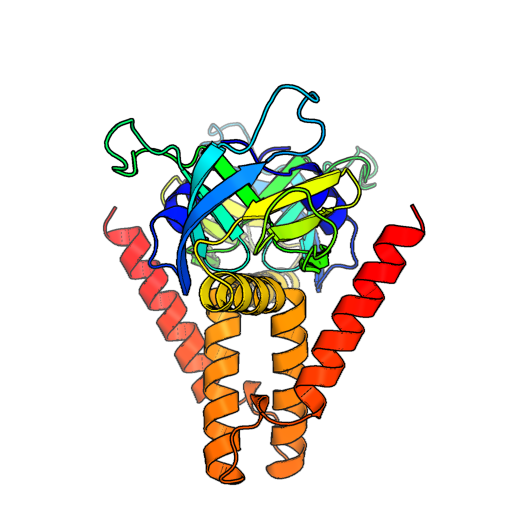2.291 16.547 1 89.19 91 GLN B C 1
ATOM 2124 O O . GLN B 1 91 ? 8.688 2.406 17.703 1 89.19 91 GLN B O 1
ATOM 2129 N N . ASP B 1 92 ? 8.945 2.809 15.477 1 85.5 92 ASP B N 1
ATOM 2130 C CA . ASP B 1 92 ? 10.32 3.281 15.578 1 85.5 92 ASP B CA 1
ATOM 2131 C C . ASP B 1 92 ? 10.367 4.793 15.781 1 85.5 92 ASP B C 1
ATOM 2133 O O . ASP B 1 92 ? 11.445 5.391 15.789 1 85.5 92 ASP B O 1
ATOM 2137 N N . GLY B 1 93 ? 9.211 5.367 15.828 1 91.44 93 GLY B N 1
ATOM 2138 C CA . GLY B 1 93 ? 9.227 6.805 16.062 1 91.44 93 GLY B CA 1
ATOM 2139 C C . GLY B 1 93 ? 8.055 7.527 15.422 1 91.44 93 GLY B C 1
ATOM 2140 O O . GLY B 1 93 ? 7.191 6.902 14.812 1 91.44 93 GLY B O 1
ATOM 2141 N N . LYS B 1 94 ? 8.117 8.906 15.633 1 93.69 94 LYS B N 1
ATOM 2142 C CA . LYS B 1 94 ? 7 9.742 15.203 1 93.69 94 LYS B CA 1
ATOM 2143 C C . LYS B 1 94 ? 7.465 10.805 14.211 1 93.69 94 LYS B C 1
ATOM 2145 O O . LYS B 1 94 ? 8.492 11.453 14.422 1 93.69 94 LYS B O 1
ATOM 2150 N N . HIS B 1 95 ? 6.738 10.867 13.156 1 96.06 95 HIS B N 1
ATOM 2151 C CA . HIS B 1 95 ? 6.836 12.023 12.273 1 96.06 95 HIS B CA 1
ATOM 2152 C C . HIS B 1 95 ? 5.863 13.117 12.695 1 96.06 95 HIS B C 1
ATOM 2154 O O . HIS B 1 95 ? 4.688 12.844 12.953 1 96.06 95 HIS B O 1
ATOM 2160 N N . TYR B 1 96 ? 6.359 14.305 12.75 1 97.12 96 TYR B N 1
ATOM 2161 C CA . TYR B 1 96 ? 5.484 15.43 13.07 1 97.12 96 TYR B CA 1
ATOM 2162 C C . TYR B 1 96 ? 5.258 16.312 11.844 1 97.12 96 TYR B C 1
ATOM 2164 O O . TYR B 1 96 ? 6.188 16.562 11.07 1 97.12 96 TYR B O 1
ATOM 2172 N N . PHE B 1 97 ? 4.016 16.797 11.766 1 97.94 97 PHE B N 1
ATOM 2173 C CA . PHE B 1 97 ? 3.625 17.672 10.68 1 97.94 97 PHE B CA 1
ATOM 2174 C C . PHE B 1 97 ? 2.871 18.891 11.203 1 97.94 97 PHE B C 1
ATOM 2176 O O . PHE B 1 97 ? 2.168 18.797 12.211 1 97.94 97 PHE B O 1
ATOM 2183 N N . VAL B 1 98 ? 3.061 19.969 10.484 1 97.81 98 VAL B N 1
ATOM 2184 C CA . VAL B 1 98 ? 2.355 21.188 10.844 1 97.81 98 VAL B CA 1
ATOM 2185 C C . VAL B 1 98 ? 1.552 21.703 9.648 1 97.81 98 VAL B C 1
ATOM 2187 O O . VAL B 1 98 ? 2.094 21.859 8.555 1 97.81 98 VAL B O 1
ATOM 2190 N N . GLY B 1 99 ? 0.324 21.906 9.852 1 97.06 99 GLY B N 1
ATOM 2191 C CA . GLY B 1 99 ? -0.537 22.469 8.828 1 97.06 99 GLY B CA 1
ATOM 2192 C C . GLY B 1 99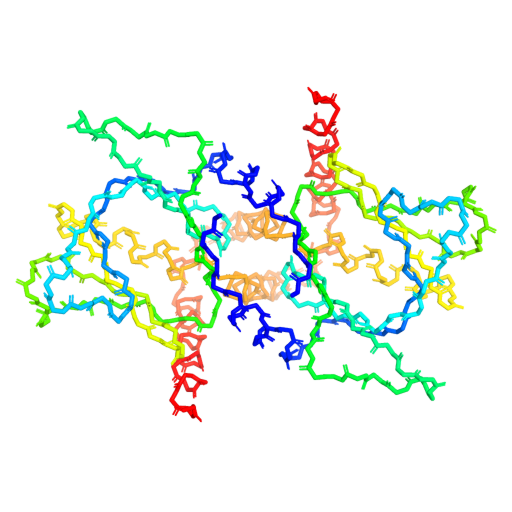 ? -0.575 23.984 8.859 1 97.06 99 GLY B C 1
ATOM 2193 O O . GLY B 1 99 ? -0.125 24.609 9.828 1 97.06 99 GLY B O 1
ATOM 2194 N N . ALA B 1 100 ? -1.126 24.609 7.812 1 96.44 100 ALA B N 1
ATOM 2195 C CA . ALA B 1 100 ? -1.225 26.062 7.699 1 96.44 100 ALA B CA 1
ATOM 2196 C C . ALA B 1 100 ? -2.352 26.609 8.578 1 96.44 100 ALA B C 1
ATOM 2198 O O . ALA B 1 100 ? -2.361 27.797 8.922 1 96.44 100 ALA B O 1
ATOM 2199 N N . SER B 1 101 ? -3.359 25.812 8.852 1 97.31 101 SER B N 1
ATOM 2200 C CA . SER B 1 101 ? -4.52 26.156 9.672 1 97.31 101 SER B CA 1
ATOM 2201 C C . SER B 1 101 ? -5.109 24.906 10.336 1 97.31 101 SER B C 1
ATOM 2203 O O . SER B 1 101 ? -4.703 23.781 10.039 1 97.31 101 SER B O 1
ATOM 2205 N N . ASP B 1 102 ? -6.051 25.109 11.203 1 96.44 102 ASP B N 1
ATOM 2206 C CA . ASP B 1 102 ? -6.746 24.016 11.859 1 96.44 102 ASP B CA 1
ATOM 2207 C C . ASP B 1 102 ? -7.504 23.156 10.844 1 96.44 102 ASP B C 1
ATOM 2209 O O . ASP B 1 102 ? -7.484 21.922 10.922 1 96.44 102 ASP B O 1
ATOM 2213 N N . GLN B 1 103 ? -8.133 23.797 9.945 1 97.06 103 GLN B N 1
ATOM 2214 C CA . GLN B 1 103 ? -8.875 23.078 8.906 1 97.06 103 GLN B CA 1
ATOM 2215 C C . GLN B 1 103 ? -7.949 22.234 8.047 1 97.06 103 GLN B C 1
ATOM 2217 O O . GLN B 1 103 ? -8.273 21.094 7.715 1 97.06 103 GLN B O 1
ATOM 2222 N N . HIS B 1 104 ? -6.816 22.812 7.75 1 97.38 104 HIS B N 1
ATOM 2223 C CA . HIS B 1 104 ? -5.812 22.094 6.957 1 97.38 104 HIS B CA 1
ATOM 2224 C C . HIS B 1 104 ? -5.309 20.859 7.691 1 97.38 104 HIS B C 1
ATOM 2226 O O . HIS B 1 104 ? -5.211 19.781 7.102 1 97.38 104 HIS B O 1
ATOM 2232 N N . CYS B 1 105 ? -5.051 21.078 8.891 1 97.56 105 CYS B N 1
ATOM 2233 C CA . CYS B 1 105 ? -4.59 19.984 9.742 1 97.56 105 CYS B CA 1
ATOM 2234 C C . CYS B 1 105 ? -5.641 18.875 9.828 1 97.56 105 CYS B C 1
ATOM 2236 O O . CYS B 1 105 ? -5.316 17.703 9.68 1 97.56 105 CYS B O 1
ATOM 2238 N N . GLU B 1 106 ? -6.812 19.234 9.977 1 97.12 106 GLU B N 1
ATOM 2239 C CA . GLU B 1 106 ? -7.914 18.297 10.094 1 97.12 106 GLU B CA 1
ATOM 2240 C C . GLU B 1 106 ? -8.094 17.5 8.797 1 97.12 106 GLU B C 1
ATOM 2242 O O . GLU B 1 106 ? -8.344 16.297 8.828 1 97.12 106 GLU B O 1
ATOM 2247 N N . LEU B 1 107 ? -7.973 18.141 7.734 1 96.75 107 LEU B N 1
ATOM 2248 C CA . LEU B 1 107 ? -8.109 17.484 6.434 1 96.75 107 LEU B CA 1
ATOM 2249 C C . LEU B 1 107 ? -7.055 16.406 6.246 1 96.75 107 LEU B C 1
ATOM 2251 O O . LEU B 1 107 ? -7.371 15.297 5.812 1 96.75 107 LEU B O 1
ATOM 2255 N N . TRP B 1 108 ? -5.844 16.75 6.633 1 98.19 108 TRP B N 1
ATOM 2256 C CA . TRP B 1 108 ? -4.75 15.789 6.492 1 98.19 108 TRP B CA 1
ATOM 2257 C C . TRP B 1 108 ? -4.934 14.602 7.434 1 98.19 108 TRP B C 1
ATOM 2259 O O . TRP B 1 108 ? -4.793 13.445 7.027 1 98.19 108 TRP B O 1
ATOM 2269 N N . VAL B 1 109 ? -5.242 14.914 8.625 1 97.75 109 VAL B N 1
ATOM 2270 C CA . VAL B 1 109 ? -5.418 13.859 9.617 1 97.75 109 VAL B CA 1
ATOM 2271 C C . VAL B 1 109 ? -6.512 12.898 9.156 1 97.75 109 VAL B C 1
ATOM 2273 O O . VAL B 1 109 ? -6.332 11.68 9.203 1 97.75 109 VAL B O 1
ATOM 2276 N N . LYS B 1 110 ? -7.59 13.414 8.695 1 94.44 110 LYS B N 1
ATOM 2277 C CA . LYS B 1 110 ? -8.703 12.594 8.219 1 94.44 110 LYS B CA 1
ATOM 2278 C C . LYS B 1 110 ? -8.289 11.742 7.027 1 94.44 110 LYS B C 1
ATOM 2280 O O . LYS B 1 110 ? -8.555 10.539 6.996 1 94.44 110 LYS B O 1
ATOM 2285 N N . ALA B 1 111 ? -7.641 12.297 6.098 1 95.94 111 ALA B N 1
ATOM 2286 C CA . ALA B 1 111 ? -7.215 11.594 4.891 1 95.94 111 ALA B CA 1
ATOM 2287 C C . ALA B 1 111 ? -6.219 10.484 5.223 1 95.94 111 ALA B C 1
ATOM 2289 O O . ALA B 1 111 ? -6.332 9.367 4.711 1 95.94 111 ALA B O 1
ATOM 2290 N N . LEU B 1 112 ? -5.316 10.773 6.117 1 97.38 112 LEU B N 1
ATOM 2291 C CA . LEU B 1 112 ? -4.262 9.82 6.453 1 97.38 112 LEU B CA 1
ATOM 2292 C C . LEU B 1 112 ? -4.824 8.648 7.254 1 97.38 112 LEU B C 1
ATOM 2294 O O . LEU B 1 112 ? -4.383 7.512 7.09 1 97.38 112 LEU B O 1
ATOM 2298 N N . ARG B 1 113 ? -5.758 8.953 8.039 1 92.5 113 ARG B N 1
ATOM 2299 C CA . ARG B 1 113 ? -6.391 7.91 8.844 1 92.5 113 ARG B CA 1
ATOM 2300 C C . ARG B 1 113 ? -7.133 6.918 7.957 1 92.5 113 ARG B C 1
ATOM 2302 O O . ARG B 1 113 ? -7.23 5.734 8.289 1 92.5 113 ARG B O 1
ATOM 2309 N N . GLN B 1 114 ? -7.539 7.379 6.867 1 90.62 114 GLN B N 1
ATOM 2310 C CA . GLN B 1 114 ? -8.344 6.555 5.973 1 90.62 114 GLN B CA 1
ATOM 2311 C C . GLN B 1 114 ? -7.48 5.898 4.898 1 90.62 114 GLN B C 1
ATOM 2313 O O . GLN B 1 114 ? -7.98 5.121 4.086 1 90.62 114 GLN B O 1
ATOM 2318 N N . ALA B 1 115 ? -6.176 6.199 4.973 1 94.12 115 ALA B N 1
ATOM 2319 C CA . ALA B 1 115 ? -5.312 5.828 3.852 1 94.12 115 ALA B CA 1
ATOM 2320 C C . ALA B 1 115 ? -4.734 4.43 4.043 1 94.12 115 ALA B C 1
ATOM 2322 O O . ALA B 1 115 ? -4.039 3.914 3.164 1 94.12 115 ALA B O 1
ATOM 2323 N N . SER B 1 116 ? -5.074 3.674 4.957 1 93 116 SER B N 1
ATOM 2324 C CA . SER B 1 116 ? -4.535 2.332 5.152 1 93 116 SER B CA 1
ATOM 2325 C C . SER B 1 116 ? -5.277 1.31 4.297 1 93 116 SER B C 1
ATOM 2327 O O . SER B 1 116 ? -6.496 1.395 4.133 1 93 116 SER B O 1
ATOM 2329 N N . PHE B 1 117 ? -4.562 0.373 3.766 1 94.19 117 PHE B N 1
ATOM 2330 C CA . PHE B 1 117 ? -5.152 -0.694 2.969 1 94.19 117 PHE B CA 1
ATOM 2331 C C . PHE B 1 117 ? -6.141 -1.507 3.799 1 94.19 117 PHE B C 1
ATOM 2333 O O . PHE B 1 117 ? -7.254 -1.792 3.348 1 94.19 117 PHE B O 1
ATOM 2340 N N . GLU B 1 118 ? -5.781 -1.79 4.938 1 86.94 118 GLU B N 1
ATOM 2341 C CA . GLU B 1 118 ? -6.602 -2.607 5.828 1 86.94 118 GLU B CA 1
ATOM 2342 C C . GLU B 1 118 ? -7.879 -1.876 6.227 1 86.94 118 GLU B C 1
ATOM 2344 O O . GLU B 1 118 ? -8.938 -2.494 6.363 1 86.94 118 GLU B O 1
ATOM 2349 N N . SER B 1 119 ? -7.711 -0.64 6.488 1 88.06 119 SER B N 1
ATOM 2350 C CA . SER B 1 119 ? -8.891 0.151 6.816 1 88.06 119 SER B CA 1
ATOM 2351 C C . SER B 1 119 ? -9.898 0.14 5.668 1 88.06 119 SER B C 1
ATOM 2353 O O . SER B 1 119 ? -11.102 -0.024 5.891 1 88.06 119 SER B O 1
ATOM 2355 N N . LEU B 1 120 ? -9.422 0.366 4.543 1 91.12 120 LEU B N 1
ATOM 2356 C CA . LEU B 1 120 ? -10.281 0.348 3.363 1 91.12 120 LEU B CA 1
ATOM 2357 C C . LEU B 1 120 ? -10.938 -1.019 3.189 1 91.12 120 LEU B C 1
ATOM 2359 O O . LEU B 1 120 ? -12.133 -1.107 2.9 1 91.12 120 LEU B O 1
ATOM 2363 N N . ARG B 1 121 ? -10.164 -2.004 3.357 1 89.06 121 ARG B N 1
ATOM 2364 C CA . ARG B 1 121 ? -10.664 -3.367 3.219 1 89.06 121 ARG B CA 1
ATOM 2365 C C . ARG B 1 121 ? -11.781 -3.645 4.223 1 89.06 121 ARG B C 1
ATOM 2367 O O . ARG B 1 121 ? -12.805 -4.238 3.875 1 89.06 121 ARG B O 1
ATOM 2374 N N . ALA B 1 122 ? -11.555 -3.23 5.375 1 86.19 122 ALA B N 1
ATOM 2375 C CA . ALA B 1 122 ? -12.57 -3.418 6.41 1 86.19 122 ALA B CA 1
ATOM 2376 C C . ALA B 1 122 ? -13.867 -2.695 6.051 1 86.19 122 ALA B C 1
ATOM 2378 O O . ALA B 1 122 ? -14.953 -3.246 6.211 1 86.19 122 ALA B O 1
ATOM 2379 N N . ARG B 1 123 ? -13.711 -1.517 5.633 1 86.62 123 ARG B N 1
ATOM 2380 C CA . ARG B 1 123 ? -14.875 -0.75 5.219 1 86.62 123 ARG B CA 1
ATOM 2381 C C . ARG B 1 123 ? -15.586 -1.419 4.047 1 86.62 123 ARG B C 1
ATOM 2383 O O . ARG B 1 123 ? -16.812 -1.454 3.992 1 86.62 123 ARG B O 1
ATOM 2390 N N . PHE B 1 124 ? -14.828 -1.915 3.164 1 88.56 124 PHE B N 1
ATOM 2391 C CA . PHE B 1 124 ? -15.367 -2.611 2.002 1 88.56 124 PHE B CA 1
ATOM 2392 C C . PHE B 1 124 ? -16.172 -3.828 2.428 1 88.56 124 PHE B C 1
ATOM 2394 O O . PHE B 1 124 ? -17.297 -4.035 1.945 1 88.56 124 PHE B O 1
ATOM 2401 N N . LEU B 1 125 ? -15.617 -4.559 3.266 1 86.69 125 LEU B N 1
ATOM 2402 C CA . LEU B 1 125 ? -16.281 -5.777 3.719 1 86.69 125 LEU B CA 1
ATOM 2403 C C . LEU B 1 125 ? -17.578 -5.445 4.449 1 86.69 125 LEU B C 1
ATOM 2405 O O . LEU B 1 125 ? -18.578 -6.156 4.301 1 86.69 125 LEU B O 1
ATOM 2409 N N . LEU B 1 126 ? -17.594 -4.473 5.234 1 86.81 126 LEU B N 1
ATOM 2410 C CA . LEU B 1 126 ? -18.797 -4.027 5.93 1 86.81 126 LEU B CA 1
ATOM 2411 C C . LEU B 1 126 ? -19.875 -3.625 4.934 1 86.81 126 LEU B C 1
ATOM 2413 O O . LEU B 1 126 ? -21.031 -4.008 5.09 1 86.81 126 LEU B O 1
ATOM 2417 N N . LEU B 1 127 ? -19.516 -2.92 3.961 1 88 127 LEU B N 1
ATOM 2418 C CA . LEU B 1 127 ? -20.469 -2.488 2.945 1 88 127 LEU B CA 1
ATOM 2419 C C . LEU B 1 127 ? -21 -3.682 2.162 1 88 127 LEU B C 1
ATOM 2421 O O . LEU B 1 127 ? -22.188 -3.74 1.854 1 88 127 LEU B O 1
ATOM 2425 N N . GLN B 1 128 ? -20.109 -4.512 1.873 1 86.56 128 GLN B N 1
ATOM 2426 C CA . GLN B 1 128 ? -20.5 -5.715 1.151 1 86.56 128 GLN B CA 1
ATOM 2427 C C . GLN B 1 128 ? -21.531 -6.523 1.947 1 86.56 128 GLN B C 1
ATOM 2429 O O . GLN B 1 128 ? -22.516 -7 1.391 1 86.56 128 GLN B O 1
ATOM 2434 N N . ALA B 1 129 ? -21.234 -6.656 3.178 1 85.38 129 ALA B N 1
ATOM 2435 C CA . ALA B 1 129 ? -22.156 -7.379 4.059 1 85.38 129 ALA B CA 1
ATOM 2436 C C . ALA B 1 129 ? -23.516 -6.68 4.141 1 85.38 129 ALA B C 1
ATOM 2438 O O . ALA B 1 129 ? -24.547 -7.336 4.117 1 85.38 129 ALA B O 1
ATOM 2439 N N . LYS B 1 130 ? -23.453 -5.445 4.262 1 84.69 130 LYS B N 1
ATOM 2440 C CA . LYS B 1 130 ? -24.688 -4.668 4.316 1 84.69 130 LYS B CA 1
ATOM 2441 C C . LYS B 1 130 ? -25.5 -4.82 3.029 1 84.69 130 LYS B C 1
ATOM 2443 O O . LYS B 1 130 ? -26.719 -4.984 3.068 1 84.69 130 LYS B O 1
ATOM 2448 N N . LEU B 1 131 ? -24.891 -4.766 1.996 1 86.06 131 LEU B N 1
ATOM 2449 C CA . LEU B 1 131 ? -25.547 -4.902 0.701 1 86.06 131 LEU B CA 1
ATOM 2450 C C . LEU B 1 131 ? -26.125 -6.305 0.53 1 86.06 131 LEU B C 1
ATOM 2452 O O . LEU B 1 131 ? -27.234 -6.465 0.005 1 86.06 131 LEU B O 1
ATOM 2456 N N . LYS B 1 132 ? -25.312 -7.207 0.928 1 86.06 132 LYS B N 1
ATOM 2457 C CA . LYS B 1 132 ? -25.781 -8.586 0.858 1 86.06 132 LYS B CA 1
ATOM 2458 C C . LYS B 1 132 ? -27.031 -8.781 1.7 1 86.06 132 LYS B C 1
ATOM 2460 O O . LYS B 1 132 ? -27.969 -9.477 1.285 1 86.06 132 LYS B O 1
ATOM 2465 N N . LYS B 1 133 ? -27 -8.227 2.797 1 85.69 133 LYS B N 1
ATOM 2466 C CA . LYS B 1 133 ? -28.156 -8.32 3.689 1 85.69 133 LYS B CA 1
ATOM 2467 C C . LYS B 1 133 ? -29.391 -7.672 3.068 1 85.69 133 LYS B C 1
ATOM 2469 O O . LYS B 1 133 ? -30.5 -8.188 3.207 1 85.69 133 LYS B O 1
ATOM 2474 N N . LEU B 1 134 ? -29.125 -6.645 2.361 1 85 134 LEU B N 1
ATOM 2475 C CA . LEU B 1 134 ? -30.234 -5.898 1.778 1 85 134 LEU B CA 1
ATOM 2476 C C . LEU B 1 134 ? -30.719 -6.57 0.502 1 85 134 LEU B C 1
ATOM 2478 O O . LEU B 1 134 ? -31.922 -6.582 0.227 1 85 134 LEU B O 1
ATOM 2482 N N . THR B 1 135 ? -29.812 -7.137 -0.3 1 85.25 135 THR B N 1
ATOM 2483 C CA . THR B 1 135 ? -30.188 -7.641 -1.617 1 85.25 135 THR B CA 1
ATOM 2484 C C . THR B 1 135 ? -30.328 -9.156 -1.594 1 85.25 135 THR B C 1
ATOM 2486 O O . THR B 1 135 ? -30.938 -9.742 -2.494 1 85.25 135 THR B O 1
ATOM 2489 N N . GLY B 1 136 ? -29.766 -9.797 -0.571 1 80.25 136 GLY B N 1
ATOM 2490 C CA . GLY B 1 136 ? -29.766 -11.25 -0.494 1 80.25 136 GLY B CA 1
ATOM 2491 C C . GLY B 1 136 ? -28.672 -11.891 -1.335 1 80.25 136 GLY B C 1
ATOM 2492 O O . GLY B 1 136 ? -28.484 -13.109 -1.285 1 80.25 136 GLY B O 1
ATOM 2493 N N . SER B 1 137 ? -28.062 -11.07 -2.295 1 73.44 137 SER B N 1
ATOM 2494 C CA . SER B 1 137 ? -27 -11.586 -3.162 1 73.44 137 SER B CA 1
ATOM 2495 C C . SER B 1 137 ? -25.672 -10.883 -2.895 1 73.44 137 SER B C 1
ATOM 2497 O O . SER B 1 137 ? -25.656 -9.727 -2.479 1 73.44 137 SER B O 1
ATOM 2499 N N . ASP B 1 138 ? -24.609 -11.734 -2.93 1 65.81 138 ASP B N 1
ATOM 2500 C CA . ASP B 1 138 ? -23.281 -11.188 -2.691 1 65.81 138 ASP B CA 1
ATOM 2501 C C . ASP B 1 138 ? -22.844 -10.266 -3.832 1 65.81 138 ASP B C 1
ATOM 2503 O O . ASP B 1 138 ? -22.812 -10.688 -4.992 1 65.81 138 ASP B O 1
ATOM 2507 N N . PRO B 1 139 ? -22.703 -8.992 -3.633 1 56.47 139 PRO B N 1
ATOM 2508 C CA . PRO B 1 139 ? -22.391 -7.965 -4.625 1 56.47 139 PRO B CA 1
ATOM 2509 C C . PRO B 1 139 ? -21.125 -8.281 -5.434 1 56.47 139 PRO B C 1
ATOM 2511 O O . PRO B 1 139 ? -21.016 -7.871 -6.59 1 56.47 139 PRO B O 1
ATOM 2514 N N . LEU B 1 140 ? -20.016 -8.695 -4.824 1 59.66 140 LEU B N 1
ATOM 2515 C CA . LEU B 1 140 ? -18.766 -8.914 -5.562 1 59.66 140 LEU B CA 1
ATOM 2516 C C . LEU B 1 140 ? -18.969 -9.953 -6.656 1 59.66 140 LEU B C 1
ATOM 2518 O O . LEU B 1 140 ? -18.125 -10.086 -7.555 1 59.66 140 LEU B O 1
ATOM 2522 N N . GLN B 1 141 ? -19.875 -10.789 -6.488 1 51.53 141 GLN B N 1
ATOM 2523 C CA . GLN B 1 141 ? -20.25 -11.711 -7.555 1 51.53 141 GLN B CA 1
ATOM 2524 C C . GLN B 1 141 ? -20.984 -10.977 -8.672 1 51.53 141 GLN B C 1
ATOM 2526 O O . GLN B 1 141 ? -21.203 -11.547 -9.75 1 51.53 141 GLN B O 1
ATOM 2531 N N . CYS B 1 142 ? -21.234 -9.789 -8.281 1 47.38 142 CYS B N 1
ATOM 2532 C CA . CYS B 1 142 ? -22 -9.109 -9.328 1 47.38 142 CYS B CA 1
ATOM 2533 C C . CYS B 1 142 ? -21.062 -8.586 -10.422 1 47.38 142 CYS B C 1
ATOM 2535 O O . CYS B 1 142 ? -19.938 -8.164 -10.141 1 47.38 142 CYS B O 1
ATOM 2537 N N . GLU B 1 143 ? -21.359 -8.82 -11.758 1 50.53 143 GLU B N 1
ATOM 2538 C CA . GLU B 1 143 ? -20.75 -8.5 -13.047 1 50.53 143 GLU B CA 1
ATOM 2539 C C . GLU B 1 143 ? -20.125 -7.102 -13.031 1 50.53 143 GLU B C 1
ATOM 2541 O O . GLU B 1 143 ? -19.094 -6.871 -13.648 1 50.53 143 GLU B O 1
ATOM 2546 N N . GLU B 1 144 ? -20.75 -6.301 -12.281 1 48.28 144 GLU B N 1
ATOM 2547 C CA . GLU B 1 144 ? -20.359 -4.898 -12.352 1 48.28 144 GLU B CA 1
ATOM 2548 C C . GLU B 1 144 ? -19.016 -4.668 -11.664 1 48.28 144 GLU B C 1
ATOM 2550 O O . GLU B 1 144 ? -18.172 -3.924 -12.164 1 48.28 144 GLU B O 1
ATOM 2555 N N . ILE B 1 145 ? -18.844 -5.246 -10.539 1 52.06 145 ILE B N 1
ATOM 2556 C CA . ILE B 1 145 ? -17.578 -5.09 -9.844 1 52.06 145 ILE B CA 1
ATOM 2557 C C . ILE B 1 145 ? -16.469 -5.766 -10.648 1 52.06 145 ILE B C 1
ATOM 2559 O O . ILE B 1 145 ? -15.344 -5.246 -10.734 1 52.06 145 ILE B O 1
ATOM 2563 N N . GLN B 1 146 ? -16.734 -6.848 -11.289 1 51.34 146 GLN B N 1
ATOM 2564 C CA . GLN B 1 146 ? -15.781 -7.516 -12.172 1 51.34 146 GLN B CA 1
ATOM 2565 C C . GLN B 1 146 ? -15.391 -6.613 -13.336 1 51.34 146 GLN B C 1
ATOM 2567 O O . GLN B 1 146 ? -14.227 -6.594 -13.75 1 51.34 146 GLN B O 1
ATOM 2572 N N . LYS B 1 147 ? -16.328 -5.918 -13.852 1 52.66 147 LYS B N 1
ATOM 2573 C CA . LYS B 1 147 ? -16.094 -4.992 -14.961 1 52.66 147 LYS B CA 1
ATOM 2574 C C . LYS B 1 147 ? -15.188 -3.838 -14.523 1 52.66 147 LYS B C 1
ATOM 2576 O O . LYS B 1 147 ? -14.305 -3.416 -15.266 1 52.66 147 LYS B O 1
ATOM 2581 N N . ILE B 1 148 ? -15.438 -3.332 -13.422 1 49.09 148 ILE B N 1
ATOM 2582 C CA . ILE B 1 148 ? -14.641 -2.213 -12.93 1 49.09 148 ILE B CA 1
ATOM 2583 C C . ILE B 1 148 ? -13.203 -2.67 -12.688 1 49.09 148 ILE B C 1
ATOM 2585 O O . ILE B 1 148 ? -12.258 -1.955 -13.023 1 49.09 148 ILE B O 1
ATOM 2589 N N . GLN B 1 149 ? -13.102 -3.848 -12.211 1 52.09 149 GLN B N 1
ATOM 2590 C CA . GLN B 1 149 ? -11.773 -4.438 -12.07 1 52.09 149 GLN B CA 1
ATOM 2591 C C . GLN B 1 149 ? -11.094 -4.574 -13.43 1 52.09 149 GLN B C 1
ATOM 2593 O O . GLN B 1 149 ? -9.898 -4.281 -13.57 1 52.09 149 GLN B O 1
ATOM 2598 N N . LYS B 1 150 ? -11.906 -5.047 -14.398 1 55 150 LYS B N 1
ATOM 2599 C CA . LYS B 1 150 ? -11.375 -5.172 -15.75 1 55 150 LYS B CA 1
ATOM 2600 C C . LYS B 1 150 ? -10.945 -3.814 -16.297 1 55 150 LYS B C 1
ATOM 2602 O O . LYS B 1 150 ? -9.891 -3.695 -16.938 1 55 150 LYS B O 1
ATOM 2607 N N . LYS B 1 151 ? -11.719 -2.807 -16.062 1 50.53 151 LYS B N 1
ATOM 2608 C CA . LYS B 1 151 ? -11.414 -1.465 -16.562 1 50.53 151 LYS B CA 1
ATOM 2609 C C . LYS B 1 151 ? -10.164 -0.905 -15.891 1 50.53 151 LYS B C 1
ATOM 2611 O O . LYS B 1 151 ? -9.352 -0.24 -16.547 1 50.53 151 LYS B O 1
ATOM 2616 N N . HIS B 1 152 ? -10.18 -1.123 -14.68 1 47.16 152 HIS B N 1
ATOM 2617 C CA . HIS B 1 152 ? -8.969 -0.701 -13.984 1 47.16 152 HIS B CA 1
ATOM 2618 C C . HIS B 1 152 ? -7.738 -1.406 -14.547 1 47.16 152 HIS B C 1
ATOM 2620 O O . HIS B 1 152 ? -6.699 -0.779 -14.758 1 47.16 152 HIS B O 1
ATOM 2626 N N . MET B 1 153 ? -7.898 -2.674 -14.812 1 51.28 153 MET B N 1
ATOM 2627 C CA . MET B 1 153 ? -6.832 -3.451 -15.43 1 51.28 153 MET B CA 1
ATOM 2628 C C . MET B 1 153 ? -6.488 -2.9 -16.812 1 51.28 153 MET B C 1
ATOM 2630 O O . MET B 1 153 ? -5.316 -2.855 -17.188 1 51.28 153 MET B O 1
ATOM 2634 N N . GLU B 1 154 ? -7.5 -2.617 -17.5 1 49.72 154 GLU B N 1
ATOM 2635 C CA . GLU B 1 154 ? -7.305 -2.076 -18.828 1 49.72 154 GLU B CA 1
ATOM 2636 C C . GLU B 1 154 ? -6.602 -0.721 -18.781 1 49.72 154 GLU B C 1
ATOM 2638 O O . GLU B 1 154 ? -5.762 -0.42 -19.641 1 49.72 154 GLU B O 1
ATOM 2643 N N . ARG B 1 155 ? -7.074 0.087 -17.875 1 44.06 155 ARG B N 1
ATOM 2644 C CA . ARG B 1 155 ? -6.418 1.38 -17.734 1 44.06 155 ARG B CA 1
ATOM 2645 C C . ARG B 1 155 ? -4.949 1.204 -17.359 1 44.06 155 ARG B C 1
ATOM 2647 O O . ARG B 1 155 ? -4.09 1.96 -17.812 1 44.06 155 ARG B O 1
ATOM 2654 N N . GLU B 1 156 ? -4.73 0.382 -16.516 1 44.69 156 GLU B N 1
ATOM 2655 C CA . GLU B 1 156 ? -3.346 0.059 -16.188 1 44.69 156 GLU B CA 1
ATOM 2656 C C . GLU B 1 156 ? -2.58 -0.434 -17.406 1 44.69 156 GLU B C 1
ATOM 2658 O O . GLU B 1 156 ? -1.385 -0.165 -17.547 1 44.69 156 GLU B O 1
ATOM 2663 N N . LYS B 1 157 ? -3.182 -1.231 -18.25 1 48.56 157 LYS B N 1
ATOM 2664 C CA . LYS B 1 157 ? -2.6 -1.627 -19.531 1 48.56 157 LYS B CA 1
ATOM 2665 C C . LYS B 1 157 ? -2.25 -0.405 -20.375 1 48.56 157 LYS B C 1
ATOM 2667 O O . LYS B 1 157 ? -1.232 -0.396 -21.078 1 48.56 157 LYS B O 1
ATOM 2672 N N . LEU B 1 158 ? -3.143 0.595 -20.391 1 44.22 158 LEU B N 1
ATOM 2673 C CA . LEU B 1 158 ? -2.941 1.792 -21.203 1 44.22 158 LEU B CA 1
ATOM 2674 C C . LEU B 1 158 ? -1.835 2.664 -20.609 1 44.22 158 LEU B C 1
ATOM 2676 O O . LEU B 1 158 ? -1.09 3.309 -21.359 1 44.22 158 LEU B O 1
ATOM 2680 N N . LEU B 1 159 ? -1.805 2.73 -19.422 1 40.09 159 LEU B N 1
ATOM 2681 C CA . LEU B 1 159 ? -0.739 3.523 -18.828 1 40.09 159 LEU B CA 1
ATOM 2682 C C . LEU B 1 159 ? 0.613 2.84 -19 1 40.09 159 LEU B C 1
ATOM 2684 O O . LEU B 1 159 ? 1.646 3.508 -19.062 1 40.09 159 LEU B O 1
ATOM 2688 N N . GLY B 1 160 ? 0.739 1.595 -19 1 37.16 160 GLY B N 1
ATOM 2689 C CA . GLY B 1 160 ? 1.957 0.872 -19.328 1 37.16 160 GLY B CA 1
ATOM 2690 C C . GLY B 1 160 ? 2.309 0.935 -20.797 1 37.16 160 GLY B C 1
ATOM 2691 O O . GLY B 1 160 ? 3.422 0.58 -21.188 1 37.16 160 GLY B O 1
ATOM 2692 N N . ALA B 1 161 ? 1.442 1.022 -21.797 1 39.94 161 ALA B N 1
ATOM 2693 C CA . ALA B 1 161 ? 1.747 1.152 -23.219 1 39.94 161 ALA B CA 1
ATOM 2694 C C . ALA B 1 161 ? 2.348 2.52 -23.531 1 39.94 161 ALA B C 1
ATOM 2696 O O . ALA B 1 161 ? 3.074 2.678 -24.516 1 39.94 161 ALA B O 1
ATOM 2697 N N . ASP B 1 162 ? 1.906 3.588 -22.922 1 35.47 162 ASP B N 1
ATOM 2698 C CA . ASP B 1 162 ? 2.402 4.883 -23.375 1 35.47 162 ASP B CA 1
ATOM 2699 C C . ASP B 1 162 ? 3.836 5.117 -22.906 1 35.47 162 ASP B C 1
ATOM 2701 O O . ASP B 1 162 ? 4.391 6.199 -23.109 1 35.47 162 ASP B O 1
ATOM 2705 N N . SER B 1 163 ? 4.359 4.297 -22.047 1 28.34 163 SER B N 1
ATOM 2706 C CA . SER B 1 163 ? 5.797 4.551 -22.016 1 28.34 163 SER B CA 1
ATOM 2707 C C . SER B 1 163 ? 6.535 3.674 -23.016 1 28.34 163 SER B C 1
ATOM 2709 O O . SER B 1 163 ? 6.145 2.529 -23.266 1 28.34 163 SER B O 1
#

Secondary structure (DSSP, 8-state):
-EE-HHHHHHHHTSPPSEEEEEEEE-TT--TT---EEEEEEEETTEEEEEEB-TTS-B--SS-SEEEE-SS-EEEE-TTSSSSSEEEEEETTEEEEEE-SSHHHHHHHHHHHHT--HHHHHHHHHHHHHHHHHHHSS-GGGSHHHHHHHHHHHHHHHHHHH--/-EE-HHHHHHHHTSPPSEEEEEEEE-TT--TT---EEEEEEEETTEEEEEEB-TTS-B--SS-SEEEE-SS-EEEE-TTSSSSSEEEEEETTEEEEEE-SSHHHHHHHHHHHHT--HHHHHHHHHHHHHHHHHHHSS-GGGSHHHHHHHHHHHHHHHHHHH--